Protein AF-A0A074YYV8-F1 (afdb_monomer_lite)

Foldseek 3Di:
DDPDPDQEQDQPPDDDPPDDPVNCVVVVPVNDDDDDPLLYQDLAQDDPQKWKKWLDADLLVLLVVLVVCVVVVNPCCVPQPVVQPDSDPVNNVSSVLQVVDDCRVVSVVCSVQVWNHKFFPQDPFVGQQVSQVRYPDQWFGFEFADGAHDPSSLVSCVSVVVADVQSGRGGGRIMIIIGHPVRNVVSQVVSCVVSVDGMDIGGGDGNGYDYDPDDDNPDD

Structure (mmCIF, N/CA/C/O backbone):
data_AF-A0A074YYV8-F1
#
_entry.id   AF-A0A074YYV8-F1
#
loop_
_atom_site.group_PDB
_atom_site.id
_atom_site.type_symbol
_atom_site.label_atom_id
_atom_site.label_alt_id
_atom_site.label_comp_id
_atom_site.label_asym_id
_atom_site.label_entity_id
_atom_site.label_seq_id
_atom_site.pdbx_PDB_ins_code
_atom_site.Cartn_x
_atom_site.Cartn_y
_atom_site.Cartn_z
_atom_site.occupancy
_atom_site.B_iso_or_equiv
_atom_site.auth_seq_id
_atom_site.auth_comp_id
_atom_site.auth_asym_id
_atom_site.auth_atom_id
_atom_site.pdbx_PDB_model_num
ATOM 1 N N . MET A 1 1 ? -21.078 27.808 5.260 1.00 28.28 1 MET A N 1
ATOM 2 C CA . MET A 1 1 ? -21.025 26.333 5.251 1.00 28.28 1 MET A CA 1
ATOM 3 C C . MET A 1 1 ? -20.194 25.925 4.051 1.00 28.28 1 MET A C 1
ATOM 5 O O . MET A 1 1 ? -20.721 25.850 2.952 1.00 28.28 1 MET A O 1
ATOM 9 N N . GLY A 1 2 ? -18.876 25.841 4.241 1.00 27.95 2 GLY A N 1
ATOM 10 C CA . GLY A 1 2 ? -17.965 25.318 3.227 1.00 27.95 2 GLY A CA 1
ATOM 11 C C . GLY A 1 2 ? -17.938 23.804 3.360 1.00 27.95 2 GLY A C 1
ATOM 12 O O . GLY A 1 2 ? -17.806 23.299 4.470 1.00 27.95 2 GLY A O 1
ATOM 13 N N . ASP A 1 3 ? -18.145 23.111 2.253 1.00 28.20 3 ASP A N 1
ATOM 14 C CA . ASP A 1 3 ? -18.103 21.657 2.158 1.00 28.20 3 ASP A CA 1
ATOM 15 C C . ASP A 1 3 ? -16.646 21.197 2.362 1.00 28.20 3 ASP A C 1
ATOM 17 O O . ASP A 1 3 ? -15.816 21.324 1.460 1.00 28.20 3 ASP A O 1
ATOM 21 N N . VAL A 1 4 ? -16.290 20.770 3.581 1.00 34.47 4 VAL A N 1
ATOM 22 C CA . VAL A 1 4 ? -14.935 20.298 3.915 1.00 34.47 4 VAL A CA 1
ATOM 23 C C . VAL A 1 4 ? -14.941 18.774 3.870 1.00 34.47 4 VAL A C 1
ATOM 25 O O . VAL A 1 4 ? -15.192 18.094 4.856 1.00 34.47 4 VAL A O 1
ATOM 28 N N . ASN A 1 5 ? -14.720 18.223 2.679 1.00 32.81 5 ASN A N 1
ATOM 29 C CA . ASN A 1 5 ? -14.539 16.784 2.492 1.00 32.81 5 ASN A CA 1
ATOM 30 C C . ASN A 1 5 ? -13.063 16.445 2.781 1.00 32.81 5 ASN A C 1
ATOM 32 O O . ASN A 1 5 ? -12.221 16.492 1.877 1.00 32.81 5 ASN A O 1
ATOM 36 N N . CYS A 1 6 ? -12.736 16.196 4.052 1.00 38.59 6 CYS A N 1
ATOM 37 C CA . CYS A 1 6 ? -11.407 15.769 4.494 1.00 38.59 6 CYS A CA 1
ATOM 38 C C . CYS A 1 6 ? -11.241 14.258 4.290 1.00 38.59 6 CYS A C 1
ATOM 40 O O . CYS A 1 6 ? -11.911 13.452 4.935 1.00 38.59 6 CYS A O 1
ATOM 42 N N . ASP A 1 7 ? -10.301 13.858 3.436 1.00 40.28 7 ASP A N 1
ATOM 43 C CA . ASP A 1 7 ? -9.929 12.456 3.283 1.00 40.28 7 ASP A CA 1
ATOM 44 C C . ASP A 1 7 ? -8.667 12.229 4.107 1.00 40.28 7 ASP A C 1
ATOM 46 O O . ASP A 1 7 ? -7.627 12.786 3.776 1.00 40.28 7 ASP A O 1
ATOM 50 N N . ASN A 1 8 ? -8.813 11.468 5.198 1.00 39.06 8 ASN A N 1
ATOM 51 C CA . ASN A 1 8 ? -7.800 11.057 6.180 1.00 39.06 8 ASN A CA 1
ATOM 52 C C . ASN A 1 8 ? -6.341 11.330 5.764 1.00 39.06 8 ASN A C 1
ATOM 54 O O . ASN A 1 8 ? -5.894 10.857 4.716 1.00 39.06 8 ASN A O 1
ATOM 58 N N . MET A 1 9 ? -5.601 12.050 6.615 1.00 43.28 9 MET A N 1
ATOM 59 C CA . MET A 1 9 ? -4.279 12.600 6.308 1.00 43.28 9 MET A CA 1
ATOM 60 C C . MET A 1 9 ? -3.263 11.487 6.001 1.00 43.28 9 MET A C 1
ATOM 62 O O . MET A 1 9 ? -2.585 10.961 6.882 1.00 43.28 9 MET A O 1
ATOM 66 N N . LEU A 1 10 ? -3.149 11.114 4.726 1.00 43.34 10 LEU A N 1
ATOM 67 C CA . LEU A 1 10 ? -2.003 10.368 4.249 1.00 43.34 10 LEU A CA 1
ATOM 68 C C . LEU A 1 10 ? -0.895 11.373 3.960 1.00 43.34 10 LEU A C 1
ATOM 70 O O . LEU A 1 10 ? -0.971 12.123 2.988 1.00 43.34 10 LEU A O 1
ATOM 74 N N . ILE A 1 11 ? 0.124 11.385 4.812 1.00 41.00 11 ILE A N 1
ATOM 75 C CA . ILE A 1 11 ? 1.290 12.248 4.658 1.00 41.00 11 ILE A CA 1
ATOM 76 C C . ILE A 1 11 ? 1.991 11.892 3.339 1.00 41.00 11 ILE A C 1
ATOM 78 O O . ILE A 1 11 ? 2.675 10.880 3.221 1.00 41.00 11 ILE A O 1
ATOM 82 N N . LEU A 1 12 ? 1.794 12.730 2.322 1.00 37.56 12 LEU A N 1
ATOM 83 C CA . LEU A 1 12 ? 2.430 12.618 1.013 1.00 37.56 12 LEU A CA 1
ATOM 84 C C . LEU A 1 12 ? 3.646 13.553 0.992 1.00 37.56 12 LEU A C 1
ATOM 86 O O . LEU A 1 12 ? 3.680 14.542 0.267 1.00 37.56 12 LEU A O 1
ATOM 90 N N . ILE A 1 13 ? 4.653 13.279 1.830 1.00 35.97 13 ILE A N 1
ATOM 91 C CA . ILE A 1 13 ? 5.921 14.025 1.784 1.00 35.97 13 ILE A CA 1
ATOM 92 C C . ILE A 1 13 ? 6.780 13.411 0.682 1.00 35.97 13 ILE A C 1
ATOM 94 O O . ILE A 1 13 ? 7.671 12.595 0.900 1.00 35.97 13 ILE A O 1
ATOM 98 N N . THR A 1 14 ? 6.473 13.774 -0.555 1.00 35.72 14 THR A N 1
ATOM 99 C CA . THR A 1 14 ? 7.454 13.756 -1.640 1.00 35.72 14 THR A CA 1
ATOM 100 C C . THR A 1 14 ? 7.032 14.801 -2.655 1.00 35.72 14 THR A C 1
ATOM 102 O O . THR A 1 14 ? 6.264 14.540 -3.575 1.00 35.72 14 THR A O 1
ATOM 105 N N . VAL A 1 15 ? 7.512 16.025 -2.451 1.00 36.69 15 VAL A N 1
ATOM 106 C CA . VAL A 1 15 ? 7.448 17.063 -3.476 1.00 36.69 15 VAL A CA 1
ATOM 107 C C . VAL A 1 15 ? 8.689 16.880 -4.346 1.00 36.69 15 VAL A C 1
ATOM 109 O O . VAL A 1 15 ? 9.801 16.818 -3.818 1.00 36.69 15 VAL A O 1
ATOM 112 N N . ALA A 1 16 ? 8.512 16.727 -5.660 1.00 38.75 16 ALA A N 1
ATOM 113 C CA . ALA A 1 16 ? 9.637 16.628 -6.585 1.00 38.75 16 ALA A CA 1
ATOM 114 C C . ALA A 1 16 ? 10.566 17.845 -6.413 1.00 38.75 16 ALA A C 1
ATOM 116 O O . ALA A 1 16 ? 10.091 18.975 -6.244 1.00 38.75 16 ALA A O 1
ATOM 117 N N . GLN A 1 17 ? 11.886 17.617 -6.449 1.00 38.34 17 GLN A N 1
ATOM 118 C CA . GLN A 1 17 ? 12.892 18.677 -6.275 1.00 38.34 17 GLN A CA 1
ATOM 119 C C . GLN A 1 17 ? 12.725 19.819 -7.298 1.00 38.34 17 GLN A C 1
ATOM 121 O O . GLN A 1 17 ? 13.085 20.955 -7.002 1.00 38.34 17 GLN A O 1
ATOM 126 N N . GLU A 1 18 ? 12.092 19.544 -8.441 1.00 47.62 18 GLU A N 1
ATOM 127 C CA . GLU A 1 18 ? 11.853 20.485 -9.543 1.00 47.62 18 GLU A CA 1
ATOM 128 C C . GLU A 1 18 ? 10.470 21.167 -9.522 1.00 47.62 18 GLU A C 1
ATOM 130 O O . GLU A 1 18 ? 10.039 21.724 -10.526 1.00 47.62 18 GLU A O 1
ATOM 135 N N . THR A 1 19 ? 9.743 21.153 -8.402 1.00 52.22 19 THR A N 1
ATOM 136 C CA . THR A 1 19 ? 8.451 21.867 -8.334 1.00 52.22 19 THR A CA 1
ATOM 137 C C . THR A 1 19 ? 8.626 23.380 -8.297 1.00 52.22 19 THR A C 1
ATOM 139 O O . THR A 1 19 ? 9.365 23.917 -7.460 1.00 52.22 19 THR A O 1
ATOM 142 N N . ASN A 1 20 ? 7.904 24.079 -9.173 1.00 64.94 20 ASN A N 1
ATOM 143 C CA . ASN A 1 20 ? 7.922 25.540 -9.233 1.00 64.94 20 ASN A CA 1
ATOM 144 C C . ASN A 1 20 ? 7.042 26.179 -8.135 1.00 64.94 20 ASN A C 1
ATOM 146 O O . ASN A 1 20 ? 6.235 25.513 -7.488 1.00 64.94 20 ASN A O 1
ATOM 150 N N . LEU A 1 21 ? 7.188 27.492 -7.915 1.00 64.81 21 LEU A N 1
ATOM 151 C CA . LEU A 1 21 ? 6.459 28.226 -6.866 1.00 64.81 21 LEU A CA 1
ATOM 152 C C . LEU A 1 21 ? 4.931 28.093 -6.978 1.00 64.81 21 LEU A C 1
ATOM 154 O O . LEU A 1 21 ? 4.274 27.907 -5.959 1.00 64.81 21 LEU A O 1
ATOM 158 N N . LYS A 1 22 ? 4.371 28.103 -8.193 1.00 71.19 22 LYS A N 1
ATOM 159 C CA . LYS A 1 22 ? 2.920 27.967 -8.406 1.00 71.19 22 LYS A CA 1
ATOM 160 C C . LYS A 1 22 ? 2.422 26.570 -8.040 1.00 71.19 22 LYS A C 1
ATOM 162 O O . LYS A 1 22 ? 1.366 26.422 -7.439 1.00 71.19 22 LYS A O 1
ATOM 167 N N . GLU A 1 23 ? 3.191 25.539 -8.372 1.00 64.31 23 GLU A N 1
ATOM 168 C CA . GLU A 1 23 ? 2.877 24.159 -7.990 1.00 64.31 23 GLU A CA 1
ATOM 169 C C . GLU A 1 23 ? 2.959 23.966 -6.476 1.00 64.31 23 GLU A C 1
ATOM 171 O O . GLU A 1 23 ? 2.126 23.270 -5.903 1.00 64.31 23 GLU A O 1
ATOM 176 N N . ARG A 1 24 ? 3.914 24.626 -5.810 1.00 62.09 24 ARG A N 1
ATOM 177 C CA . ARG A 1 24 ? 4.035 24.604 -4.345 1.00 62.09 24 ARG A CA 1
ATOM 178 C C . ARG A 1 24 ? 2.877 25.319 -3.657 1.00 62.09 24 ARG A C 1
ATOM 180 O O . ARG A 1 24 ? 2.360 24.792 -2.678 1.00 62.09 24 ARG A O 1
ATOM 187 N N . GLU A 1 25 ? 2.436 26.461 -4.177 1.00 66.31 25 GLU A N 1
ATOM 188 C CA . GLU A 1 25 ? 1.270 27.188 -3.654 1.00 66.31 25 GLU A CA 1
ATOM 189 C C . GLU A 1 25 ? -0.031 26.382 -3.763 1.00 66.31 25 GLU A C 1
ATOM 191 O O . GLU A 1 25 ? -0.917 26.541 -2.929 1.00 66.31 25 GLU A O 1
ATOM 196 N N . VAL A 1 26 ? -0.134 25.473 -4.737 1.00 65.44 26 VAL A N 1
ATOM 197 C CA . VAL A 1 26 ? -1.263 24.536 -4.853 1.00 65.44 26 VAL A CA 1
ATOM 198 C C . VAL A 1 26 ? -1.063 23.295 -3.974 1.00 65.44 26 VAL A C 1
ATOM 200 O O . VAL A 1 26 ? -2.006 22.824 -3.339 1.00 65.44 26 VAL A O 1
ATOM 203 N N . ALA A 1 27 ? 0.155 22.752 -3.919 1.00 60.81 27 ALA A N 1
ATOM 204 C CA . ALA A 1 27 ? 0.443 21.504 -3.219 1.00 60.81 27 ALA A CA 1
ATOM 205 C C . ALA A 1 27 ? 0.467 21.658 -1.690 1.00 60.81 27 ALA A C 1
ATOM 207 O O . ALA A 1 27 ? -0.033 20.783 -0.990 1.00 60.81 27 ALA A O 1
ATOM 208 N N . ILE A 1 28 ? 1.020 22.752 -1.153 1.00 62.91 28 ILE A N 1
ATOM 209 C CA . ILE A 1 28 ? 1.181 22.948 0.299 1.00 62.91 28 ILE A CA 1
ATOM 210 C C . ILE A 1 28 ? -0.172 22.991 1.035 1.00 62.91 28 ILE A C 1
ATOM 212 O O . ILE A 1 28 ? -0.325 22.244 2.003 1.00 62.91 28 ILE A O 1
ATOM 216 N N . PRO A 1 29 ? -1.186 23.760 0.591 1.00 62.00 29 PRO A N 1
ATOM 217 C CA . PRO A 1 29 ? -2.507 23.741 1.225 1.00 62.00 29 PRO A CA 1
ATOM 218 C C . PRO A 1 29 ? -3.212 22.385 1.109 1.00 62.00 29 PRO A C 1
ATOM 220 O O . PRO A 1 29 ? -3.991 22.022 1.980 1.00 62.00 29 PRO A O 1
ATOM 223 N N . ALA A 1 30 ? -2.927 21.609 0.058 1.00 56.66 30 ALA A N 1
ATOM 224 C CA . ALA A 1 30 ? -3.452 20.252 -0.087 1.00 56.66 30 ALA A CA 1
ATOM 225 C C . ALA A 1 30 ? -2.772 19.234 0.855 1.00 56.66 30 ALA A C 1
ATOM 227 O O . ALA A 1 30 ? -3.312 18.150 1.067 1.00 56.66 30 ALA A O 1
ATOM 228 N N . LEU A 1 31 ? -1.597 19.564 1.405 1.00 58.78 31 LEU A N 1
ATOM 229 C CA . LEU A 1 31 ? -0.841 18.729 2.348 1.00 58.78 31 LEU A CA 1
ATOM 230 C C . LEU A 1 31 ? -1.156 19.053 3.813 1.00 58.78 31 LEU A C 1
ATOM 232 O O . LEU A 1 31 ? -1.022 18.181 4.670 1.00 58.78 31 LEU A O 1
ATOM 236 N N . MET A 1 32 ? -1.545 20.294 4.110 1.00 59.62 32 MET A N 1
ATOM 237 C CA . MET A 1 32 ? -1.846 20.760 5.462 1.00 59.62 32 MET A CA 1
ATOM 238 C C . MET A 1 32 ? -3.338 21.040 5.596 1.00 59.62 32 MET A C 1
ATOM 240 O O . MET A 1 32 ? -3.836 22.057 5.119 1.00 59.62 32 MET A O 1
ATOM 244 N N . GLN A 1 33 ? -4.042 20.144 6.282 1.00 65.00 33 GLN A N 1
ATOM 245 C CA . GLN A 1 33 ? -5.471 20.271 6.537 1.00 65.00 33 GLN A CA 1
ATOM 246 C C . GLN A 1 33 ? -5.732 20.312 8.041 1.00 65.00 33 GLN A C 1
ATOM 248 O O . GLN A 1 33 ? -5.128 19.565 8.811 1.00 65.00 33 GLN A O 1
ATOM 253 N N . VAL A 1 34 ? -6.628 21.206 8.454 1.00 69.31 34 VAL A N 1
ATOM 254 C CA . VAL A 1 34 ? -7.160 21.221 9.817 1.00 69.31 34 VAL A CA 1
ATOM 255 C C . VAL A 1 34 ? -8.364 20.292 9.827 1.00 69.31 34 VAL A C 1
ATOM 257 O O . VAL A 1 34 ? -9.334 20.544 9.116 1.00 69.31 34 VAL A O 1
ATOM 260 N N . CYS A 1 35 ? -8.275 19.223 10.611 1.00 68.75 35 CYS A N 1
ATOM 261 C CA . CYS A 1 35 ? -9.338 18.240 10.769 1.00 68.75 35 CYS A CA 1
ATOM 262 C C . CYS A 1 35 ? -9.884 18.304 12.195 1.00 68.75 35 CYS A C 1
ATOM 264 O O . CYS A 1 35 ? -9.143 18.568 13.143 1.00 68.75 35 CYS A O 1
ATOM 266 N N . SER A 1 36 ? -11.175 18.040 12.342 1.00 76.38 36 SER A N 1
ATOM 267 C CA . SER A 1 36 ? -11.792 17.762 13.636 1.00 76.38 36 SER A CA 1
ATOM 268 C C . SER A 1 36 ? -11.436 16.352 14.123 1.00 76.38 36 SER A C 1
ATOM 270 O O . SER A 1 36 ? -11.091 15.478 13.325 1.00 76.38 36 SER A O 1
ATOM 272 N N . ASP A 1 37 ? -11.568 16.101 15.428 1.00 73.94 37 ASP A N 1
ATOM 273 C CA . ASP A 1 37 ? -11.229 14.801 16.029 1.00 73.94 37 ASP A CA 1
ATOM 274 C C . ASP A 1 37 ? -11.992 13.626 15.396 1.00 73.94 37 ASP A C 1
ATOM 276 O O . ASP A 1 37 ? -11.479 12.514 15.330 1.00 73.94 37 ASP A O 1
ATOM 280 N N . VAL A 1 38 ? -13.207 13.867 14.888 1.00 78.44 38 VAL A N 1
ATOM 281 C CA . VAL A 1 38 ? -14.040 12.838 14.239 1.00 78.44 38 VAL A CA 1
ATOM 282 C C . VAL A 1 38 ? -13.588 12.503 12.816 1.00 78.44 38 VAL A C 1
ATOM 284 O O . VAL A 1 38 ? -13.880 11.422 12.313 1.00 78.44 38 VAL A O 1
ATOM 287 N N . GLU A 1 39 ? -12.871 13.414 12.159 1.00 74.94 39 GLU A N 1
ATOM 288 C CA . GLU A 1 39 ? -12.319 13.209 10.816 1.00 74.94 39 GLU A CA 1
ATOM 289 C C . GLU A 1 39 ? -10.950 12.522 10.863 1.00 74.94 39 GLU A C 1
ATOM 291 O O . GLU A 1 39 ? -10.471 12.035 9.835 1.00 74.94 39 GLU A O 1
ATOM 296 N N . PHE A 1 40 ? -10.324 12.468 12.041 1.00 79.31 40 PHE A N 1
ATOM 297 C CA . PHE A 1 40 ? -9.002 11.897 12.239 1.00 79.31 40 PHE A CA 1
ATOM 298 C C . PHE A 1 40 ? -9.070 10.482 12.821 1.00 79.31 40 PHE A C 1
ATOM 300 O O . PHE A 1 40 ? -9.591 10.257 13.911 1.00 79.31 40 PHE A O 1
ATOM 307 N N . ILE A 1 41 ? -8.477 9.512 12.121 1.00 85.88 41 ILE A N 1
ATOM 308 C CA . ILE A 1 41 ? -8.307 8.153 12.655 1.00 85.88 41 ILE A CA 1
ATOM 309 C C . ILE A 1 41 ? -6.942 8.046 13.331 1.00 85.88 41 ILE A C 1
ATOM 311 O O . ILE A 1 41 ? -5.907 7.989 12.665 1.00 85.88 41 ILE A O 1
ATOM 315 N N . MET A 1 42 ? -6.951 7.974 14.663 1.00 85.56 42 MET A N 1
ATOM 316 C CA . MET A 1 42 ? -5.740 7.792 15.461 1.00 85.56 42 MET A CA 1
ATOM 317 C C . MET A 1 42 ? -5.052 6.452 15.122 1.00 85.56 42 MET A C 1
ATOM 319 O O . MET A 1 42 ? -5.693 5.401 15.177 1.00 85.56 42 MET A O 1
ATOM 323 N N . PRO A 1 43 ? -3.737 6.431 14.832 1.00 85.94 43 PRO A N 1
ATOM 324 C CA . PRO A 1 43 ? -3.020 5.222 14.421 1.00 85.94 43 PRO A CA 1
ATOM 325 C C . PRO A 1 43 ? -2.557 4.357 15.608 1.00 85.94 43 PRO A C 1
ATOM 327 O O . PRO A 1 43 ? -1.497 3.743 15.546 1.00 85.94 43 PRO A O 1
ATOM 330 N N . ASN A 1 44 ? -3.316 4.315 16.704 1.00 85.38 44 ASN A N 1
ATOM 331 C CA . ASN A 1 44 ? -2.949 3.621 17.947 1.00 85.38 44 ASN A CA 1
ATOM 332 C C . ASN A 1 44 ? -4.049 2.690 18.490 1.00 85.38 44 ASN A C 1
ATOM 334 O O . ASN A 1 44 ? -3.940 2.196 19.614 1.00 85.38 44 ASN A O 1
ATOM 338 N N . GLN A 1 45 ? -5.100 2.451 17.700 1.00 83.31 45 GLN A N 1
ATOM 339 C CA . GLN A 1 45 ? -6.330 1.783 18.132 1.00 83.31 45 GLN A CA 1
ATOM 340 C C . GLN A 1 45 ? -6.397 0.304 17.719 1.00 83.31 45 GLN A C 1
ATOM 342 O O . GLN A 1 45 ? -7.482 -0.275 17.656 1.00 83.31 45 GLN A O 1
ATOM 347 N N . THR A 1 46 ? -5.262 -0.326 17.412 1.00 81.81 46 THR A N 1
ATOM 348 C CA . THR A 1 46 ? -5.219 -1.726 16.972 1.00 81.81 46 THR A CA 1
ATOM 349 C C . THR A 1 46 ? -5.668 -2.677 18.081 1.00 81.81 46 THR A C 1
ATOM 351 O O . THR A 1 46 ? -5.257 -2.563 19.236 1.00 81.81 46 THR A O 1
ATOM 354 N N . GLN A 1 47 ? -6.501 -3.649 17.706 1.00 79.19 47 GLN A N 1
ATOM 355 C CA . GLN A 1 47 ? -7.047 -4.684 18.585 1.00 79.19 47 GLN A CA 1
ATOM 356 C C . GLN A 1 47 ? -6.679 -6.081 18.070 1.00 79.19 47 GLN A C 1
ATOM 358 O O . GLN A 1 47 ? -6.164 -6.231 16.964 1.00 79.19 47 GLN A O 1
ATOM 363 N N . GLU A 1 48 ? -6.941 -7.119 18.859 1.00 78.44 48 GLU A N 1
ATOM 364 C CA . GLU A 1 48 ? -6.786 -8.502 18.398 1.00 78.44 48 GLU A CA 1
ATOM 365 C C . GLU A 1 48 ? -7.777 -8.820 17.261 1.00 78.44 48 GLU A C 1
ATOM 367 O O . GLU A 1 48 ? -8.885 -8.282 17.210 1.00 78.44 48 GLU A O 1
ATOM 372 N N . GLY A 1 49 ? -7.376 -9.678 16.318 1.00 79.88 49 GLY A N 1
ATOM 373 C CA . GLY A 1 49 ? -8.221 -10.064 15.178 1.00 79.88 49 GLY A CA 1
ATOM 374 C C . GLY A 1 49 ? -8.356 -9.005 14.072 1.00 79.88 49 GLY A C 1
ATOM 375 O O . GLY A 1 49 ? -9.264 -9.090 13.234 1.00 79.88 49 GLY A O 1
ATOM 376 N N . VAL A 1 50 ? -7.478 -7.997 14.049 1.00 85.06 50 VAL A N 1
ATOM 377 C CA . VAL A 1 50 ? -7.344 -7.094 12.898 1.00 85.06 50 VAL A CA 1
ATOM 378 C C . VAL A 1 50 ? -6.504 -7.719 11.785 1.00 85.06 50 VAL A C 1
ATOM 380 O O . VAL A 1 50 ? -5.673 -8.594 12.006 1.00 85.06 50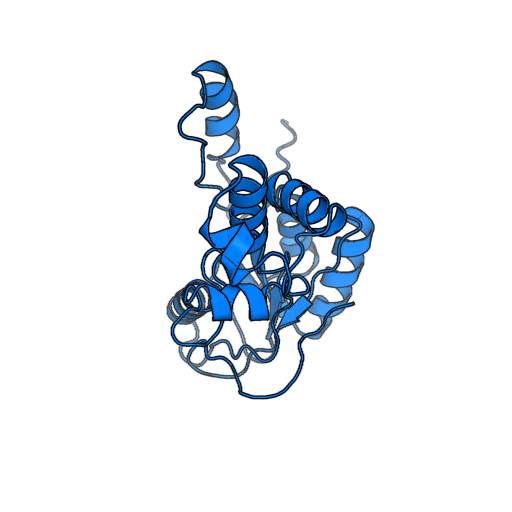 VAL A O 1
ATOM 383 N N . LEU A 1 51 ? -6.681 -7.205 10.576 1.00 87.75 51 LEU A N 1
ATOM 384 C CA . LEU A 1 51 ? -5.885 -7.505 9.399 1.00 87.75 51 LEU A CA 1
ATOM 385 C C . LEU A 1 51 ? -5.260 -6.214 8.872 1.00 87.75 51 LEU A C 1
ATOM 387 O O . LEU A 1 51 ? -5.846 -5.132 8.995 1.00 87.75 51 LEU A O 1
ATOM 391 N N . LEU A 1 52 ? -4.092 -6.337 8.243 1.00 88.31 52 LEU A N 1
ATOM 392 C CA . LEU A 1 52 ? -3.534 -5.260 7.439 1.00 88.31 52 LEU A CA 1
ATOM 393 C C . LEU A 1 52 ? -4.052 -5.377 6.013 1.00 88.31 52 LEU A C 1
ATOM 395 O O . LEU A 1 52 ? -4.059 -6.451 5.422 1.00 88.31 52 LEU A O 1
ATOM 399 N N . VAL A 1 53 ? -4.454 -4.256 5.435 1.00 90.69 53 VAL A N 1
ATOM 400 C CA . VAL A 1 53 ? -4.768 -4.153 4.015 1.00 90.69 53 VAL A CA 1
ATOM 401 C C . VAL A 1 53 ? -3.731 -3.267 3.357 1.00 90.69 53 VAL A C 1
ATOM 403 O O . VAL A 1 53 ? -3.599 -2.096 3.705 1.00 90.69 53 VAL A O 1
ATOM 406 N N . LEU A 1 54 ? -3.007 -3.819 2.390 1.00 89.19 54 LEU A N 1
ATOM 407 C CA . LEU A 1 54 ? -2.088 -3.069 1.555 1.00 89.19 54 LEU A CA 1
ATOM 408 C C . LEU A 1 54 ? -2.827 -2.520 0.332 1.00 89.19 54 LEU A C 1
ATOM 410 O O . LEU A 1 54 ? -3.434 -3.269 -0.433 1.00 89.19 54 LEU A O 1
ATOM 414 N N . THR A 1 55 ? -2.770 -1.205 0.138 1.00 89.25 55 THR A N 1
ATOM 415 C CA . THR A 1 55 ? -3.549 -0.507 -0.902 1.00 89.25 55 THR A CA 1
ATOM 416 C C . THR A 1 55 ? -2.865 -0.446 -2.268 1.00 89.25 55 THR A C 1
ATOM 418 O O . THR A 1 55 ? -3.514 -0.134 -3.266 1.00 89.25 55 THR A O 1
ATOM 421 N N . LYS A 1 56 ? -1.555 -0.713 -2.333 1.00 86.75 56 LYS A N 1
ATOM 422 C CA . LYS A 1 56 ? -0.737 -0.653 -3.554 1.00 86.75 56 LYS A CA 1
ATOM 423 C C . LYS A 1 56 ? 0.346 -1.733 -3.536 1.00 86.75 56 LYS A C 1
ATOM 425 O O . LYS A 1 56 ? 0.897 -2.042 -2.488 1.00 86.75 56 LYS A O 1
ATOM 430 N N . LEU A 1 57 ? 0.659 -2.262 -4.713 1.00 82.88 57 LEU A N 1
ATOM 431 C CA . LEU A 1 57 ? 1.673 -3.298 -4.933 1.00 82.88 57 LEU A CA 1
ATOM 432 C C . LEU A 1 57 ? 3.121 -2.802 -4.760 1.00 82.88 57 LEU A C 1
ATOM 434 O O . LEU A 1 57 ? 3.419 -1.630 -4.985 1.00 82.88 57 LEU A O 1
ATOM 438 N N . LEU A 1 58 ? 4.019 -3.728 -4.422 1.00 82.19 58 LEU A N 1
ATOM 439 C CA . LEU A 1 58 ? 5.470 -3.541 -4.295 1.00 82.19 58 LEU A CA 1
ATOM 440 C C . LEU A 1 58 ? 6.221 -3.666 -5.621 1.00 82.19 58 LEU A C 1
ATOM 442 O O . LEU A 1 58 ? 5.721 -4.222 -6.596 1.00 82.19 58 LEU A O 1
ATOM 446 N N . GLY A 1 59 ? 7.482 -3.228 -5.615 1.00 78.56 59 GLY A N 1
ATOM 447 C CA . GLY A 1 59 ? 8.411 -3.407 -6.736 1.00 78.56 59 GLY A CA 1
ATOM 448 C C . GLY A 1 59 ? 8.386 -2.277 -7.763 1.00 78.56 59 GLY A C 1
ATOM 449 O O . GLY A 1 59 ? 9.038 -2.368 -8.806 1.00 78.56 59 GLY A O 1
ATOM 450 N N . THR A 1 60 ? 7.679 -1.185 -7.467 1.00 78.88 60 THR A N 1
ATOM 451 C CA . THR A 1 60 ? 7.570 -0.040 -8.374 1.00 78.88 60 THR A CA 1
ATOM 452 C C . THR A 1 60 ? 8.904 0.678 -8.557 1.00 78.88 60 THR A C 1
ATOM 454 O O . THR A 1 60 ? 9.238 1.055 -9.675 1.00 78.88 60 THR A O 1
ATOM 457 N N . GLN A 1 61 ? 9.710 0.812 -7.498 1.00 76.94 61 GLN A N 1
ATOM 458 C CA . GLN A 1 61 ? 11.029 1.447 -7.583 1.00 76.94 61 GLN A CA 1
ATOM 459 C C . GLN A 1 61 ? 11.979 0.679 -8.508 1.00 76.94 61 GLN A C 1
ATOM 461 O O . GLN A 1 61 ? 12.614 1.285 -9.365 1.00 76.94 61 GLN A O 1
ATOM 466 N N . VAL A 1 62 ? 12.050 -0.649 -8.371 1.00 78.81 62 VAL A N 1
ATOM 467 C CA . VAL A 1 62 ? 12.887 -1.491 -9.243 1.00 78.81 62 VAL A CA 1
ATOM 468 C C . VAL A 1 62 ? 12.421 -1.398 -10.693 1.00 78.81 62 VAL A C 1
ATOM 470 O O . VAL A 1 62 ? 13.246 -1.259 -11.590 1.00 78.81 62 VAL A O 1
ATOM 473 N N . THR A 1 63 ? 11.106 -1.372 -10.926 1.00 80.19 63 THR A N 1
ATOM 474 C CA . THR A 1 63 ? 10.549 -1.200 -12.276 1.00 80.19 63 THR A CA 1
ATOM 475 C C . THR A 1 63 ? 10.967 0.136 -12.899 1.00 80.19 63 THR A C 1
ATOM 477 O O . THR A 1 63 ? 11.379 0.172 -14.058 1.00 80.19 63 THR A O 1
ATOM 480 N N . LEU A 1 64 ? 10.889 1.236 -12.142 1.00 79.62 64 LEU A N 1
ATOM 481 C CA . LEU A 1 64 ? 11.282 2.561 -12.629 1.00 79.62 64 LEU A CA 1
ATOM 482 C C . LEU A 1 64 ? 12.794 2.679 -12.848 1.00 79.62 64 LEU A C 1
ATOM 484 O O . LEU A 1 64 ? 13.207 3.229 -13.866 1.00 79.62 64 LEU A O 1
ATOM 488 N N . ASN A 1 65 ? 13.611 2.120 -11.952 1.00 79.50 65 ASN A N 1
ATOM 489 C CA . ASN A 1 65 ? 15.064 2.079 -12.127 1.00 79.50 65 ASN A CA 1
ATOM 490 C C . ASN A 1 65 ? 15.441 1.296 -13.393 1.00 79.50 65 ASN A C 1
ATOM 492 O O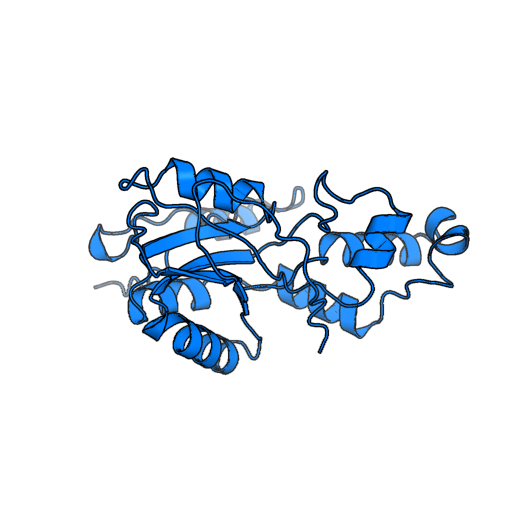 . ASN A 1 65 ? 16.217 1.784 -14.211 1.00 79.50 65 ASN A O 1
ATOM 496 N N . ASN A 1 66 ? 14.834 0.121 -13.597 1.00 79.44 66 ASN A N 1
ATOM 497 C CA . ASN A 1 66 ? 15.047 -0.682 -14.800 1.00 79.44 66 ASN A CA 1
ATOM 498 C C . ASN A 1 66 ? 14.655 0.090 -16.061 1.00 79.44 66 ASN A C 1
ATOM 500 O O . ASN A 1 66 ? 15.403 0.092 -17.034 1.00 79.44 66 ASN A O 1
ATOM 504 N N . ARG A 1 67 ? 13.511 0.785 -16.039 1.00 81.44 67 ARG A N 1
ATOM 505 C CA . ARG A 1 67 ? 13.087 1.637 -17.154 1.00 81.44 67 ARG A CA 1
ATOM 506 C C . ARG A 1 67 ? 14.112 2.725 -17.460 1.00 81.44 67 ARG A C 1
ATOM 508 O O . ARG A 1 67 ? 14.422 2.931 -18.628 1.00 81.44 67 ARG A O 1
ATOM 515 N N . GLN A 1 68 ? 14.623 3.406 -16.439 1.00 82.19 68 GLN A N 1
ATOM 516 C CA . GLN A 1 68 ? 15.620 4.455 -16.630 1.00 82.19 68 GLN A CA 1
ATOM 517 C C . GLN A 1 68 ? 16.887 3.891 -17.282 1.00 82.19 68 GLN A C 1
ATOM 519 O O . GLN A 1 68 ? 17.341 4.412 -18.293 1.00 82.19 68 GLN A O 1
ATOM 524 N N . TRP A 1 69 ? 17.386 2.749 -16.805 1.00 84.12 69 TRP A N 1
ATOM 525 C CA . TRP A 1 69 ? 18.541 2.089 -17.417 1.00 84.12 69 TRP A CA 1
ATOM 526 C C . TRP A 1 69 ? 18.313 1.622 -18.856 1.00 84.12 69 TRP A C 1
ATOM 528 O O . TRP A 1 69 ? 19.261 1.639 -19.640 1.00 84.12 69 TRP A O 1
ATOM 538 N N . ILE A 1 70 ? 17.089 1.217 -19.214 1.00 81.94 70 ILE A N 1
ATOM 539 C CA . ILE A 1 70 ? 16.726 0.920 -20.608 1.00 81.94 70 ILE A CA 1
ATOM 540 C C . ILE A 1 70 ? 16.872 2.179 -21.469 1.00 81.94 70 ILE A C 1
ATOM 542 O O . ILE A 1 70 ? 17.462 2.108 -22.544 1.00 81.94 70 ILE A O 1
ATOM 546 N N . LEU A 1 71 ? 16.347 3.317 -21.002 1.00 83.44 71 LEU A N 1
ATOM 547 C CA . LEU A 1 71 ? 16.398 4.589 -21.731 1.00 83.44 71 LEU A CA 1
ATOM 548 C C . LEU A 1 71 ? 17.832 5.110 -21.879 1.00 83.44 71 LEU A C 1
ATOM 550 O O . LEU A 1 71 ? 18.192 5.600 -22.945 1.00 83.44 71 LEU A O 1
ATOM 554 N N . ASP A 1 72 ? 18.651 4.938 -20.845 1.00 85.31 72 ASP A N 1
ATOM 555 C CA . ASP A 1 72 ? 20.043 5.395 -20.827 1.00 85.31 72 ASP A CA 1
ATOM 556 C C . ASP A 1 72 ? 21.004 4.435 -21.553 1.00 85.31 72 ASP A C 1
ATOM 558 O O . ASP A 1 72 ? 22.202 4.703 -21.637 1.00 85.31 72 ASP A O 1
ATOM 562 N N . GLY A 1 73 ? 20.518 3.286 -22.045 1.00 82.06 73 GLY A N 1
ATOM 563 C CA . GLY A 1 73 ? 21.366 2.252 -22.650 1.00 82.06 73 GLY A CA 1
ATOM 564 C C . GLY A 1 73 ? 22.411 1.687 -21.680 1.00 82.06 73 GLY A C 1
ATOM 565 O O . GLY A 1 73 ? 23.514 1.319 -22.083 1.00 82.06 73 GLY A O 1
ATOM 566 N N . HIS A 1 74 ? 22.093 1.649 -20.385 1.00 84.50 74 HIS A N 1
ATOM 567 C CA . HIS A 1 74 ? 23.069 1.398 -19.333 1.00 84.50 74 HIS A CA 1
ATOM 568 C C . HIS A 1 74 ? 23.635 -0.032 -19.396 1.00 84.50 74 HIS A C 1
ATOM 570 O O . HIS A 1 74 ? 22.889 -1.014 -19.438 1.00 84.50 74 HIS A O 1
ATOM 576 N N . ILE A 1 75 ? 24.965 -0.167 -19.312 1.00 81.75 75 ILE A N 1
ATOM 577 C CA . ILE A 1 75 ? 25.683 -1.451 -19.453 1.00 81.75 75 ILE A CA 1
ATOM 578 C C . ILE A 1 75 ? 25.214 -2.532 -18.473 1.00 81.75 75 ILE A C 1
ATOM 580 O O . ILE A 1 75 ? 25.232 -3.724 -18.780 1.00 81.75 75 ILE A O 1
ATOM 584 N N . PHE A 1 76 ? 24.768 -2.117 -17.286 1.00 76.12 76 PHE A N 1
ATOM 585 C CA . PHE A 1 76 ? 24.265 -3.030 -16.265 1.00 76.12 76 PHE A CA 1
ATOM 586 C C . PHE A 1 76 ? 22.955 -3.693 -16.711 1.00 76.12 76 PHE A C 1
ATOM 588 O O . PHE A 1 76 ? 22.757 -4.885 -16.487 1.00 76.12 76 PHE A O 1
ATOM 595 N N . TRP A 1 77 ? 22.071 -2.945 -17.380 1.00 77.19 77 TRP A N 1
ATOM 596 C CA . TRP A 1 77 ? 20.833 -3.496 -17.922 1.00 77.19 77 TRP A CA 1
ATOM 597 C C . TRP A 1 77 ? 21.125 -4.501 -19.037 1.00 77.19 77 TRP A C 1
ATOM 599 O O . TRP A 1 77 ? 20.660 -5.642 -18.978 1.00 77.19 77 TRP A O 1
ATOM 609 N N . THR A 1 78 ? 21.929 -4.095 -20.021 1.00 76.75 78 THR A N 1
ATOM 610 C CA . THR A 1 78 ? 22.231 -4.915 -21.202 1.00 76.75 78 THR A CA 1
ATOM 611 C C . THR A 1 78 ? 22.988 -6.193 -20.841 1.00 76.75 78 THR A C 1
ATOM 613 O O . THR A 1 78 ? 22.714 -7.237 -21.425 1.00 76.75 78 THR A O 1
ATOM 616 N N . SER A 1 79 ? 23.865 -6.152 -19.833 1.00 76.00 79 SER A N 1
ATOM 617 C CA . SER A 1 79 ? 24.688 -7.306 -19.441 1.00 76.00 79 SER A CA 1
ATOM 618 C C . SER A 1 79 ? 24.002 -8.249 -18.444 1.00 76.00 79 SER A C 1
ATOM 620 O O . SER A 1 79 ? 24.200 -9.460 -18.524 1.00 76.00 79 SER A O 1
ATOM 622 N N . ASN A 1 80 ? 23.185 -7.729 -17.515 1.00 72.00 80 ASN A N 1
ATOM 623 C CA . ASN A 1 80 ? 22.714 -8.515 -16.362 1.00 72.00 80 ASN A CA 1
ATOM 624 C C . ASN A 1 80 ? 21.203 -8.790 -16.352 1.00 72.00 80 ASN A C 1
ATOM 626 O O . ASN A 1 80 ? 20.778 -9.817 -15.817 1.00 72.00 80 ASN A O 1
ATOM 630 N N . LEU A 1 81 ? 20.389 -7.887 -16.911 1.00 73.19 81 LEU A N 1
ATOM 631 C CA . LEU A 1 81 ? 18.932 -7.897 -16.722 1.00 73.19 81 LEU A CA 1
ATOM 632 C C . LEU A 1 81 ? 18.140 -8.131 -18.013 1.00 73.19 81 LEU A C 1
ATOM 634 O O . LEU A 1 81 ? 17.079 -8.749 -17.941 1.00 73.19 81 LEU A O 1
ATOM 638 N N . CYS A 1 82 ? 18.643 -7.711 -19.181 1.00 69.56 82 CYS A N 1
ATOM 639 C CA . CYS A 1 82 ? 17.853 -7.699 -20.421 1.00 69.56 82 CYS A CA 1
ATOM 640 C C . CYS A 1 82 ? 17.305 -9.080 -20.833 1.00 69.56 82 CYS A C 1
ATOM 642 O O . CYS A 1 82 ? 16.190 -9.169 -21.337 1.00 69.56 82 CYS A O 1
ATOM 644 N N . ASN A 1 83 ? 18.039 -10.156 -20.530 1.00 68.88 83 ASN A N 1
ATOM 645 C CA . ASN A 1 83 ? 17.660 -11.536 -20.853 1.00 68.88 83 ASN A CA 1
ATOM 646 C C . ASN A 1 83 ? 16.840 -12.235 -19.751 1.00 68.88 83 ASN A C 1
ATOM 648 O O . ASN A 1 83 ? 16.436 -13.381 -19.932 1.00 68.88 83 ASN A O 1
ATOM 652 N N . LYS A 1 84 ? 16.641 -11.597 -18.588 1.00 66.31 84 LYS A N 1
ATOM 653 C CA . LYS A 1 84 ? 16.050 -12.230 -17.390 1.00 66.31 84 LYS A CA 1
ATOM 654 C C . LYS A 1 84 ? 14.831 -11.497 -16.841 1.00 66.31 84 LYS A C 1
ATOM 656 O O . LYS A 1 84 ? 13.931 -12.130 -16.301 1.00 66.31 84 LYS A O 1
ATOM 661 N N . CYS A 1 85 ? 14.795 -10.173 -16.949 1.00 63.03 85 CYS A N 1
ATOM 662 C CA . CYS A 1 85 ? 13.753 -9.347 -16.355 1.00 63.03 85 CYS A CA 1
ATOM 663 C C . CYS A 1 85 ? 13.425 -8.190 -17.298 1.00 63.03 85 CYS A C 1
ATOM 665 O O . CYS A 1 85 ? 13.932 -7.090 -17.118 1.00 63.03 85 CYS A O 1
ATOM 667 N N . GLY A 1 86 ? 12.578 -8.424 -18.302 1.00 59.12 86 GLY A N 1
ATOM 668 C CA . GLY A 1 86 ? 12.035 -7.351 -19.134 1.00 59.12 86 GLY A CA 1
ATOM 669 C C . GLY A 1 86 ? 11.069 -6.484 -18.325 1.00 59.12 86 GLY A C 1
ATOM 670 O O . GLY A 1 86 ? 10.068 -6.993 -17.823 1.00 59.12 86 GLY A O 1
ATOM 671 N N . ALA A 1 87 ? 11.326 -5.179 -18.198 1.00 61.19 87 ALA A N 1
ATOM 672 C CA . ALA A 1 87 ? 10.285 -4.257 -17.758 1.00 61.19 87 ALA A CA 1
ATOM 673 C C . ALA A 1 87 ? 9.259 -4.158 -18.894 1.00 61.19 87 ALA A C 1
ATOM 675 O O . ALA A 1 87 ? 9.488 -3.458 -19.880 1.00 61.19 87 ALA A O 1
ATOM 676 N N . SER A 1 88 ? 8.164 -4.915 -18.791 1.00 67.19 88 SER A N 1
ATOM 677 C CA . SER A 1 88 ? 7.096 -4.853 -19.788 1.00 67.19 88 SER A CA 1
ATOM 678 C C . SER A 1 88 ? 6.522 -3.434 -19.853 1.00 67.19 88 SER A C 1
ATOM 680 O O . SER A 1 88 ? 6.521 -2.690 -18.859 1.00 67.19 88 SER A O 1
ATOM 682 N N . SER A 1 89 ? 6.027 -3.047 -21.027 1.00 71.06 89 SER A N 1
ATOM 683 C CA . SER A 1 89 ? 5.358 -1.755 -21.206 1.00 71.06 89 SER A CA 1
ATOM 684 C C . SER A 1 89 ? 4.171 -1.595 -20.241 1.00 71.06 89 SER A C 1
ATOM 686 O O . SER A 1 89 ? 3.912 -0.502 -19.726 1.00 71.06 89 SER A O 1
ATOM 688 N N . GLU A 1 90 ? 3.518 -2.709 -19.906 1.00 76.00 90 GLU A N 1
ATOM 689 C CA . GLU A 1 90 ? 2.436 -2.810 -18.939 1.00 76.00 90 GLU A CA 1
ATOM 690 C C . GLU A 1 90 ? 2.919 -2.560 -17.504 1.00 76.00 90 GLU A C 1
ATOM 692 O O . GLU A 1 90 ? 2.301 -1.783 -16.775 1.00 76.00 90 GLU A O 1
ATOM 697 N N . SER A 1 91 ? 4.046 -3.150 -17.092 1.00 76.31 91 SER A N 1
ATOM 698 C CA . SER A 1 91 ? 4.635 -2.964 -15.755 1.00 76.31 91 SER A CA 1
ATOM 699 C C . SER A 1 91 ? 4.992 -1.504 -15.487 1.00 76.31 91 SER A C 1
ATOM 701 O O . SER A 1 91 ? 4.711 -0.968 -14.412 1.00 76.31 91 SER A O 1
ATOM 703 N N . VAL A 1 92 ? 5.581 -0.840 -16.482 1.00 77.75 92 VAL A N 1
ATOM 704 C CA . VAL A 1 92 ? 5.924 0.584 -16.414 1.00 77.75 92 VAL A CA 1
ATOM 705 C C . VAL A 1 92 ? 4.668 1.446 -16.318 1.00 77.75 92 VAL A C 1
ATOM 707 O O . VAL A 1 92 ? 4.582 2.322 -15.455 1.00 77.75 92 VAL A O 1
ATOM 710 N N . SER A 1 93 ? 3.677 1.175 -17.168 1.00 79.75 93 SER A N 1
ATOM 711 C CA . SER A 1 93 ? 2.398 1.891 -17.163 1.00 79.75 93 SER A CA 1
ATOM 712 C C . SER A 1 93 ? 1.673 1.729 -15.824 1.00 79.75 93 SER A C 1
ATOM 714 O O . SER A 1 93 ? 1.169 2.706 -15.265 1.00 79.75 93 SER A O 1
ATOM 716 N N . CYS A 1 94 ? 1.703 0.522 -15.252 1.00 78.06 94 CYS A N 1
ATOM 717 C CA . CYS A 1 94 ? 1.199 0.242 -13.914 1.00 78.06 94 CYS A CA 1
ATOM 718 C C . CYS A 1 94 ? 1.920 1.094 -12.858 1.00 78.06 94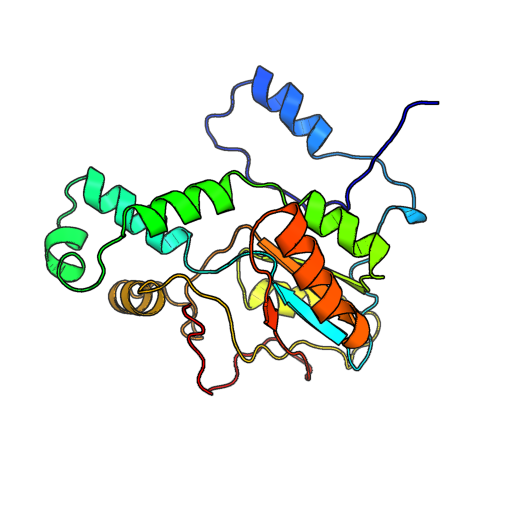 CYS A C 1
ATOM 720 O O . CYS A 1 94 ? 1.263 1.750 -12.052 1.00 78.06 94 CYS A O 1
ATOM 722 N N . CYS A 1 95 ? 3.254 1.173 -12.897 1.00 78.00 95 CYS A N 1
ATOM 723 C CA . CYS A 1 95 ? 4.030 1.981 -11.952 1.00 78.00 95 CYS A CA 1
ATOM 724 C C . CYS A 1 95 ? 3.688 3.469 -12.032 1.00 78.00 95 CYS A C 1
ATOM 726 O O . CYS A 1 95 ? 3.432 4.081 -10.997 1.00 78.00 95 CYS A O 1
ATOM 728 N N . HIS A 1 96 ? 3.615 4.053 -13.231 1.00 76.12 96 HIS A N 1
ATOM 729 C CA . HIS A 1 96 ? 3.203 5.453 -13.378 1.00 76.12 96 HIS A CA 1
ATOM 730 C C . HIS A 1 96 ? 1.816 5.701 -12.800 1.00 76.12 96 HIS A C 1
ATOM 732 O O . HIS A 1 96 ? 1.598 6.693 -12.109 1.00 76.12 96 HIS A O 1
ATOM 738 N N . TYR A 1 97 ? 0.887 4.777 -13.029 1.00 74.94 97 TYR A N 1
ATOM 739 C CA . TYR A 1 97 ? -0.460 4.878 -12.492 1.00 74.94 97 TYR A CA 1
ATOM 740 C C . TYR A 1 97 ? -0.475 4.740 -10.959 1.00 74.94 97 TYR A C 1
ATOM 742 O O . TYR A 1 97 ? -1.229 5.442 -10.281 1.00 74.94 97 TYR A O 1
ATOM 750 N N . VAL A 1 98 ? 0.374 3.884 -10.380 1.00 76.50 98 VAL A N 1
ATOM 751 C CA . VAL A 1 98 ? 0.541 3.735 -8.924 1.00 76.50 98 VAL A CA 1
ATOM 752 C C . VAL A 1 98 ? 1.132 5.007 -8.295 1.00 76.50 98 VAL A C 1
ATOM 754 O O . VAL A 1 98 ? 0.580 5.487 -7.297 1.00 76.50 98 VAL A O 1
ATOM 757 N N . TYR A 1 99 ? 2.176 5.595 -8.888 1.00 73.69 99 TYR A N 1
ATOM 758 C CA . TYR A 1 99 ? 2.798 6.844 -8.420 1.00 73.69 99 TYR A CA 1
ATOM 759 C C . TYR A 1 99 ? 1.893 8.065 -8.603 1.00 73.69 99 TYR A C 1
ATOM 761 O O . TYR A 1 99 ? 1.735 8.848 -7.674 1.00 73.69 99 TYR A O 1
ATOM 769 N N . GLY A 1 100 ? 1.230 8.196 -9.752 1.00 72.56 100 GLY A N 1
ATOM 770 C CA . GLY A 1 100 ? 0.338 9.319 -10.059 1.00 72.56 100 GLY A CA 1
ATOM 771 C C . GLY A 1 100 ? -1.013 9.275 -9.338 1.00 72.56 100 GLY A C 1
ATOM 772 O O . GLY A 1 100 ? -1.878 10.108 -9.590 1.00 72.56 100 GLY A O 1
ATOM 773 N N . SER A 1 101 ? -1.234 8.294 -8.460 1.00 76.00 101 SER A N 1
ATOM 774 C CA . SER A 1 101 ? -2.509 8.114 -7.763 1.00 76.00 101 SER A CA 1
ATOM 775 C C . SER A 1 101 ? -2.430 8.434 -6.282 1.00 76.00 101 SER A C 1
ATOM 777 O O . SER A 1 101 ? -1.584 7.917 -5.550 1.00 76.00 101 SER A O 1
ATOM 779 N N . LEU A 1 102 ? -3.391 9.227 -5.825 1.00 79.44 102 LEU A N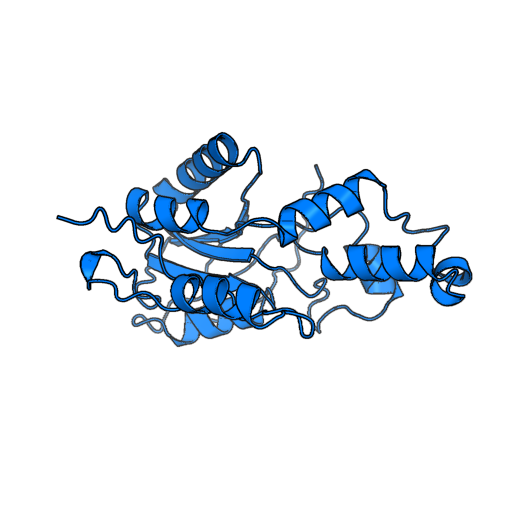 1
ATOM 780 C CA . LEU A 1 102 ? -3.544 9.577 -4.420 1.00 79.44 102 LEU A CA 1
ATOM 781 C C . LEU A 1 102 ? -4.265 8.463 -3.654 1.00 79.44 102 LEU A C 1
ATOM 783 O O . LEU A 1 102 ? -5.220 7.865 -4.160 1.00 79.44 102 LEU A O 1
ATOM 787 N N . ASN A 1 103 ? -3.897 8.268 -2.385 1.00 82.06 103 ASN A N 1
ATOM 788 C CA . ASN A 1 103 ? -4.610 7.361 -1.471 1.00 82.06 103 ASN A CA 1
ATOM 789 C C . ASN A 1 103 ? -5.893 7.990 -0.895 1.00 82.06 103 ASN A C 1
ATOM 791 O O . ASN A 1 103 ? -6.475 7.468 0.047 1.00 82.06 103 ASN A O 1
ATOM 795 N N . ARG A 1 104 ? -6.376 9.075 -1.509 1.00 83.31 104 ARG A N 1
ATOM 796 C CA . ARG A 1 104 ? -7.580 9.827 -1.143 1.00 83.31 104 ARG A CA 1
ATOM 797 C C . ARG A 1 104 ? -8.816 8.929 -0.963 1.00 83.31 104 ARG A C 1
ATOM 799 O O . ARG A 1 104 ? -9.496 8.963 0.053 1.00 83.31 104 ARG A O 1
ATOM 806 N N . THR A 1 105 ? -9.085 8.046 -1.923 1.00 87.00 105 THR A N 1
ATOM 807 C CA . THR A 1 105 ? -10.226 7.115 -1.826 1.00 87.00 105 THR A CA 1
ATOM 808 C C . THR A 1 105 ? -10.003 6.020 -0.790 1.00 87.00 105 THR A C 1
ATOM 810 O O . THR A 1 105 ? -10.945 5.654 -0.097 1.00 87.00 105 THR A O 1
ATOM 813 N N . ALA A 1 106 ? -8.770 5.529 -0.648 1.00 88.25 106 ALA A N 1
ATOM 814 C CA . ALA A 1 106 ? -8.442 4.566 0.397 1.00 88.25 106 ALA A CA 1
ATOM 815 C C . ALA A 1 106 ? -8.701 5.170 1.788 1.00 88.25 106 ALA A C 1
ATOM 817 O O . ALA A 1 106 ? -9.340 4.519 2.611 1.00 88.25 106 ALA A O 1
ATOM 818 N N . ALA A 1 107 ? -8.301 6.428 1.993 1.00 87.50 107 ALA A N 1
ATOM 819 C CA . ALA A 1 107 ? -8.532 7.217 3.198 1.00 87.50 107 ALA A CA 1
ATOM 820 C C . ALA A 1 107 ? -10.027 7.425 3.505 1.00 87.50 107 ALA A C 1
ATOM 822 O O . ALA A 1 107 ? -10.450 7.211 4.637 1.00 87.50 107 ALA A O 1
ATOM 823 N N . ARG A 1 108 ? -10.863 7.734 2.503 1.00 88.62 108 ARG A N 1
ATOM 824 C CA . ARG A 1 108 ? -12.333 7.809 2.675 1.00 88.62 108 ARG A CA 1
ATOM 825 C C . ARG A 1 108 ? -12.943 6.510 3.164 1.00 88.62 108 ARG A C 1
ATOM 827 O O . ARG A 1 108 ? -13.779 6.498 4.064 1.00 88.62 108 ARG A O 1
ATOM 834 N N . LEU A 1 109 ? -12.532 5.406 2.550 1.00 92.31 109 LEU A N 1
ATOM 835 C CA . LEU A 1 109 ? -13.053 4.094 2.903 1.00 92.31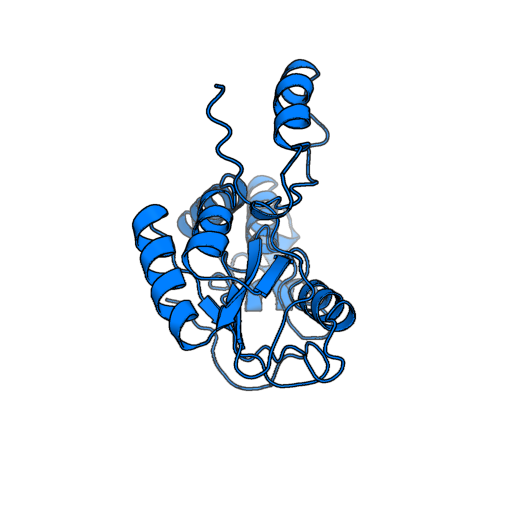 109 LEU A CA 1
ATOM 836 C C . LEU A 1 109 ? -12.625 3.671 4.314 1.00 92.31 109 LEU A C 1
ATOM 838 O O . LEU A 1 109 ? -13.324 2.873 4.928 1.00 92.31 109 LEU A O 1
ATOM 842 N N . MET A 1 110 ? -11.532 4.220 4.860 1.00 93.00 110 MET A N 1
ATOM 843 C CA . MET A 1 110 ? -11.133 3.939 6.242 1.00 93.00 110 MET A CA 1
ATOM 844 C C . MET A 1 110 ? -12.226 4.326 7.237 1.00 93.00 110 MET A C 1
ATOM 846 O O . MET A 1 110 ? -12.532 3.544 8.131 1.00 93.00 110 MET A O 1
ATOM 850 N N . HIS A 1 111 ? -12.849 5.490 7.045 1.00 91.00 111 HIS A N 1
ATOM 851 C CA . HIS A 1 111 ? -13.969 5.942 7.872 1.00 91.00 111 HIS A CA 1
ATOM 852 C C . HIS A 1 111 ? -15.187 5.036 7.709 1.00 91.00 111 HIS A C 1
ATOM 854 O O . HIS A 1 111 ? -15.739 4.547 8.690 1.00 91.00 111 HIS A O 1
ATOM 860 N N . LYS A 1 112 ? -15.553 4.723 6.459 1.00 93.94 112 LYS A N 1
ATOM 861 C CA . LYS A 1 112 ? -16.702 3.857 6.145 1.00 93.94 112 LYS A CA 1
ATOM 862 C C . LYS A 1 112 ? -16.597 2.468 6.784 1.00 93.94 112 LYS A C 1
ATOM 864 O O . LYS A 1 112 ? -17.602 1.919 7.226 1.00 93.94 112 LYS A O 1
ATOM 869 N N . TYR A 1 113 ? -15.395 1.897 6.806 1.00 94.62 113 TYR A N 1
ATOM 870 C CA . TYR A 1 113 ? -15.149 0.534 7.282 1.00 94.62 113 TYR A CA 1
ATOM 871 C C . TYR A 1 113 ? -14.595 0.457 8.711 1.00 94.62 113 TYR A C 1
ATOM 873 O O . TYR A 1 113 ? -14.283 -0.641 9.175 1.00 94.62 113 TYR A O 1
ATOM 881 N N . GLY A 1 114 ? -14.499 1.587 9.419 1.00 92.00 114 GLY A N 1
ATOM 882 C CA . GLY A 1 114 ? -14.020 1.640 10.801 1.00 92.00 114 GLY A CA 1
ATOM 883 C C . GLY A 1 114 ? -12.578 1.152 10.940 1.00 92.00 114 GLY A C 1
ATOM 884 O O . GLY A 1 114 ? -12.312 0.178 11.648 1.00 92.00 114 GLY A O 1
ATOM 885 N N . ALA A 1 115 ? -11.654 1.779 10.211 1.00 91.94 115 ALA A N 1
ATOM 886 C CA . ALA A 1 115 ? -10.231 1.494 10.345 1.00 91.94 115 ALA A CA 1
ATOM 887 C C . ALA A 1 115 ? -9.711 1.885 11.734 1.00 91.94 115 ALA A C 1
ATOM 889 O O . ALA A 1 115 ? -10.103 2.904 12.290 1.00 91.94 115 ALA A O 1
ATOM 890 N N . HIS A 1 116 ? -8.776 1.092 12.250 1.00 89.00 116 HIS A N 1
ATOM 891 C CA . HIS A 1 116 ? -8.150 1.272 13.569 1.00 89.00 116 HIS A CA 1
ATOM 892 C C . HIS A 1 116 ? -6.780 1.960 13.487 1.00 89.00 116 HIS A C 1
ATOM 894 O O . HIS A 1 116 ? -6.030 2.026 14.460 1.00 89.00 116 HIS A O 1
ATOM 900 N N . GLY A 1 117 ? -6.417 2.410 12.288 1.00 87.88 117 GLY A N 1
ATOM 901 C CA . GLY A 1 117 ? -5.145 3.047 12.010 1.00 87.88 117 GLY A CA 1
ATOM 902 C C . GLY A 1 117 ? -4.704 2.849 10.570 1.00 87.88 117 GLY A C 1
ATOM 903 O O . GLY A 1 117 ? -5.274 2.063 9.805 1.00 87.88 117 GLY A O 1
ATOM 904 N N . CYS A 1 118 ? -3.668 3.588 10.200 1.00 88.31 118 CYS A N 1
ATOM 905 C CA . CYS A 1 118 ? -2.991 3.456 8.924 1.00 88.31 118 CYS A CA 1
ATOM 906 C C . CYS A 1 118 ? -1.537 3.898 9.065 1.00 88.31 118 CYS A C 1
ATOM 908 O O . CYS A 1 118 ? -1.221 4.770 9.871 1.00 88.31 118 CYS A O 1
ATOM 910 N N . THR A 1 119 ? -0.664 3.325 8.247 1.00 85.19 119 THR A N 1
ATOM 911 C CA . THR A 1 119 ? 0.684 3.843 8.016 1.00 85.19 119 THR A CA 1
ATOM 912 C C . THR A 1 119 ? 0.941 3.890 6.517 1.00 85.19 119 THR A C 1
ATOM 914 O O . THR A 1 119 ? 0.525 2.998 5.772 1.00 85.19 119 THR A O 1
ATOM 917 N N . ASP A 1 120 ? 1.565 4.964 6.049 1.00 79.44 120 ASP A N 1
ATOM 918 C CA . ASP A 1 120 ? 2.122 5.012 4.707 1.00 79.44 120 ASP A CA 1
ATOM 919 C C . ASP A 1 120 ? 3.200 3.934 4.570 1.00 79.44 120 ASP A C 1
ATOM 921 O O . ASP A 1 120 ? 3.859 3.562 5.535 1.00 79.44 120 ASP A O 1
ATOM 925 N N . VAL A 1 121 ? 3.350 3.368 3.380 1.00 70.69 121 VAL A N 1
ATOM 926 C CA . VAL A 1 121 ? 4.328 2.308 3.143 1.00 70.69 121 VAL A CA 1
ATOM 927 C C . VAL A 1 121 ? 5.339 2.832 2.171 1.00 70.69 121 VAL A C 1
ATOM 929 O O . VAL A 1 121 ? 5.058 2.875 0.979 1.00 70.69 121 VAL A O 1
ATOM 932 N N . ILE A 1 122 ? 6.503 3.193 2.699 1.00 68.62 122 ILE A N 1
ATOM 933 C CA . ILE A 1 122 ? 7.733 3.336 1.926 1.00 68.62 122 ILE A CA 1
ATOM 934 C C . ILE A 1 122 ? 8.520 2.043 2.109 1.00 68.62 122 ILE A C 1
ATOM 936 O O . ILE A 1 122 ? 8.834 1.360 1.147 1.00 68.62 122 ILE A O 1
ATOM 940 N N . GLU A 1 123 ? 8.730 1.616 3.347 1.00 73.75 123 GLU A N 1
ATOM 941 C CA . GLU A 1 123 ? 9.381 0.342 3.651 1.00 73.75 123 GLU A CA 1
ATOM 942 C C . GLU A 1 123 ? 8.387 -0.664 4.252 1.00 73.75 123 GLU A C 1
ATOM 944 O O . GLU A 1 123 ? 7.870 -0.439 5.351 1.00 73.75 123 GLU A O 1
ATOM 949 N N . PRO A 1 124 ? 8.120 -1.792 3.568 1.00 72.81 124 PRO A N 1
ATOM 950 C CA . PRO A 1 124 ? 7.039 -2.712 3.928 1.00 72.81 124 PRO A CA 1
ATOM 951 C C . PRO A 1 124 ? 7.204 -3.400 5.286 1.00 72.81 124 PRO A C 1
ATOM 953 O O . PRO A 1 124 ? 6.221 -3.909 5.805 1.00 72.81 124 PRO A O 1
ATOM 956 N N . LEU A 1 125 ? 8.402 -3.398 5.877 1.00 76.25 125 LEU A N 1
ATOM 957 C CA . LEU A 1 125 ? 8.636 -3.938 7.223 1.00 76.25 125 LEU A CA 1
ATOM 958 C C . LEU A 1 125 ? 8.747 -2.853 8.288 1.00 76.25 125 LEU A C 1
ATOM 960 O O . LEU A 1 125 ? 8.158 -2.976 9.359 1.00 76.25 125 LEU A O 1
ATOM 964 N N . ARG A 1 126 ? 9.467 -1.769 7.988 1.00 77.88 126 ARG A N 1
ATOM 965 C CA . ARG A 1 126 ? 9.728 -0.702 8.956 1.00 77.88 126 ARG A CA 1
ATOM 966 C C . ARG A 1 126 ? 8.456 0.037 9.359 1.00 77.88 126 ARG A C 1
ATOM 968 O O . ARG A 1 126 ? 8.283 0.345 10.532 1.00 77.88 126 ARG A O 1
ATOM 975 N N . HIS A 1 127 ? 7.565 0.325 8.411 1.00 80.88 127 HIS A N 1
ATOM 976 C CA . HIS A 1 127 ? 6.352 1.092 8.706 1.00 80.88 127 HIS A CA 1
ATOM 977 C C . HIS A 1 127 ? 5.351 0.309 9.567 1.00 80.88 127 HIS A C 1
ATOM 979 O O . HIS A 1 127 ? 4.915 0.855 10.581 1.00 80.88 127 HIS A O 1
ATOM 985 N N . PRO A 1 128 ? 5.045 -0.972 9.279 1.00 78.94 128 PRO A N 1
ATOM 986 C CA . PRO A 1 128 ? 4.277 -1.799 10.207 1.00 78.94 128 PRO A CA 1
ATOM 987 C C . PRO A 1 128 ? 4.931 -1.960 11.580 1.00 78.94 128 PRO A C 1
ATOM 989 O O . PRO A 1 128 ? 4.223 -1.901 12.580 1.00 78.94 128 PRO A O 1
ATOM 992 N N . ASP A 1 129 ? 6.258 -2.125 11.663 1.00 80.06 129 ASP A N 1
ATOM 993 C CA . ASP A 1 129 ? 6.943 -2.224 12.962 1.00 80.06 129 ASP A CA 1
ATOM 994 C C . ASP A 1 129 ? 6.803 -0.928 13.772 1.00 80.06 129 ASP A C 1
ATOM 996 O O . ASP A 1 129 ? 6.478 -0.961 14.958 1.00 80.06 129 ASP A O 1
ATOM 1000 N N . ASN A 1 130 ? 6.966 0.225 13.119 1.00 82.25 130 ASN A N 1
ATOM 1001 C CA . ASN A 1 130 ? 6.713 1.521 13.740 1.00 82.25 130 ASN A CA 1
ATOM 1002 C C . ASN A 1 130 ? 5.261 1.622 14.214 1.00 82.25 130 ASN A C 1
ATOM 1004 O O . ASN A 1 130 ? 5.028 1.968 15.369 1.00 82.25 130 ASN A O 1
ATOM 1008 N N . LEU A 1 131 ? 4.294 1.277 13.358 1.00 81.88 131 LEU A N 1
ATOM 1009 C CA . LEU A 1 131 ? 2.879 1.298 13.712 1.00 81.88 131 LEU A CA 1
ATOM 1010 C C . LEU A 1 131 ? 2.600 0.416 14.936 1.00 81.88 131 LEU A C 1
ATOM 1012 O O . LEU A 1 131 ? 1.909 0.867 15.843 1.00 81.88 131 LEU A O 1
ATOM 1016 N N . ALA A 1 132 ? 3.176 -0.788 15.013 1.00 83.31 132 ALA A N 1
ATOM 1017 C CA . ALA A 1 132 ? 3.013 -1.690 16.156 1.00 83.31 132 ALA A CA 1
ATOM 1018 C C . ALA A 1 132 ? 3.519 -1.066 17.468 1.00 83.31 132 ALA A C 1
ATOM 1020 O O . ALA A 1 132 ? 2.857 -1.161 18.498 1.00 83.31 132 ALA A O 1
ATOM 1021 N N . ARG A 1 133 ? 4.655 -0.357 17.431 1.00 83.00 133 ARG A N 1
ATOM 1022 C CA . ARG A 1 133 ? 5.231 0.315 18.612 1.00 83.00 133 ARG A CA 1
ATOM 1023 C C . ARG A 1 133 ? 4.379 1.471 19.141 1.00 83.00 133 ARG A C 1
ATOM 1025 O O . ARG A 1 133 ? 4.501 1.809 20.313 1.00 83.00 133 ARG A O 1
ATOM 1032 N N . PHE A 1 134 ? 3.546 2.078 18.295 1.00 84.00 134 PHE A N 1
ATOM 1033 C CA . PHE A 1 134 ? 2.673 3.196 18.668 1.00 84.00 134 PHE A CA 1
ATOM 1034 C C . PHE A 1 134 ? 1.276 2.761 19.140 1.00 84.00 134 PHE A C 1
ATOM 1036 O O . PHE A 1 134 ? 0.450 3.622 19.444 1.00 84.00 134 PHE A O 1
ATOM 1043 N N . GLN A 1 135 ? 0.985 1.458 19.214 1.00 84.00 135 GLN A N 1
ATOM 1044 C CA . GLN A 1 135 ? -0.320 0.974 19.667 1.00 84.00 135 GLN A CA 1
ATOM 1045 C C . GLN A 1 135 ? -0.499 1.125 21.177 1.00 84.00 135 GLN A C 1
ATOM 1047 O O . GLN A 1 135 ? 0.415 0.868 21.959 1.00 84.00 135 GLN A O 1
ATOM 1052 N N . THR A 1 136 ? -1.712 1.488 21.603 1.00 83.44 136 THR A N 1
ATOM 1053 C CA . THR A 1 136 ? -2.058 1.550 23.031 1.00 83.44 136 THR A CA 1
ATOM 1054 C C . THR A 1 136 ? -2.056 0.161 23.670 1.00 83.44 136 THR A C 1
ATOM 1056 O O . THR A 1 136 ? -1.754 0.032 24.855 1.00 83.44 136 THR A O 1
ATOM 1059 N N . ASN A 1 137 ? -2.358 -0.885 22.893 1.00 77.62 137 ASN A N 1
ATOM 1060 C CA . ASN A 1 137 ? -2.241 -2.263 23.345 1.00 77.62 137 ASN A CA 1
ATOM 1061 C C . ASN A 1 137 ? -0.831 -2.829 23.046 1.00 77.62 137 ASN A C 1
ATOM 1063 O O . ASN A 1 137 ? -0.528 -3.106 21.880 1.00 77.62 137 ASN A O 1
ATOM 1067 N N . PRO A 1 138 ? 0.009 -3.083 24.069 1.00 65.88 138 PRO A N 1
ATOM 1068 C CA . PRO A 1 138 ? 1.391 -3.532 23.890 1.00 65.88 138 PRO A CA 1
ATOM 1069 C C . PRO A 1 138 ? 1.532 -4.988 23.411 1.00 65.88 138 PRO A C 1
ATOM 1071 O O . PRO A 1 138 ? 2.647 -5.420 23.112 1.00 65.88 138 PRO A O 1
ATOM 1074 N N . THR A 1 139 ? 0.450 -5.777 23.355 1.00 62.34 139 THR A N 1
ATOM 1075 C CA . THR A 1 139 ? 0.486 -7.141 22.791 1.00 62.34 139 THR A CA 1
ATOM 1076 C C . THR A 1 139 ? 0.224 -7.178 21.289 1.00 62.34 139 THR A C 1
ATOM 1078 O O . THR A 1 139 ? 0.487 -8.204 20.657 1.00 62.34 139 THR A O 1
ATOM 1081 N N . SER A 1 140 ? -0.253 -6.073 20.710 1.00 65.75 140 SER A N 1
ATOM 1082 C CA . SER A 1 140 ? -0.583 -5.991 19.291 1.00 65.75 140 SER A CA 1
ATOM 1083 C C . SER A 1 140 ? 0.670 -5.854 18.423 1.00 65.75 140 SER A C 1
ATOM 1085 O O . SER A 1 140 ? 1.596 -5.105 18.722 1.00 65.75 140 SER A O 1
ATOM 1087 N N . GLY A 1 141 ? 0.711 -6.599 17.325 1.00 68.44 141 GLY A N 1
ATOM 1088 C CA . GLY A 1 141 ? 1.724 -6.429 16.297 1.00 68.44 141 GLY A CA 1
ATOM 1089 C C . GLY A 1 141 ? 1.378 -7.226 15.046 1.00 68.44 141 GLY A C 1
ATOM 1090 O O . GLY A 1 141 ? 0.452 -8.043 15.050 1.00 68.44 141 GLY A O 1
ATOM 1091 N N . PHE A 1 142 ? 2.128 -6.963 13.978 1.00 76.44 142 PHE A N 1
ATOM 1092 C CA . PHE A 1 142 ? 1.784 -7.384 12.626 1.00 76.44 142 PHE A CA 1
ATOM 1093 C C . PHE A 1 142 ? 2.685 -8.511 12.125 1.00 76.44 142 PHE A C 1
ATOM 1095 O O . PHE A 1 142 ? 3.891 -8.440 12.273 1.00 76.44 142 PHE A O 1
ATOM 1102 N N . LYS A 1 143 ? 2.127 -9.533 11.473 1.00 75.12 143 LYS A N 1
ATOM 1103 C CA . LYS A 1 143 ? 2.866 -10.694 10.942 1.00 75.12 143 LYS A CA 1
ATOM 1104 C C . LYS A 1 143 ? 2.605 -10.867 9.454 1.00 75.12 143 LYS A C 1
ATOM 1106 O O . LYS A 1 143 ? 1.640 -11.518 9.060 1.00 75.12 143 LYS A O 1
ATOM 1111 N N . LEU A 1 144 ? 3.483 -10.323 8.623 1.00 76.69 144 LEU A N 1
ATOM 1112 C CA . LEU A 1 144 ? 3.271 -10.302 7.181 1.00 76.69 144 LEU A CA 1
ATOM 1113 C C . LEU A 1 144 ? 3.535 -11.698 6.597 1.00 76.69 144 LEU A C 1
ATOM 1115 O O . LEU A 1 144 ? 4.647 -12.212 6.674 1.00 76.69 144 LEU A O 1
ATOM 1119 N N . HIS A 1 145 ? 2.507 -12.323 6.024 1.00 71.94 145 HIS A N 1
ATOM 1120 C CA . HIS A 1 145 ? 2.637 -13.645 5.395 1.00 71.94 145 HIS A CA 1
ATOM 1121 C C . HIS A 1 145 ? 2.974 -13.528 3.911 1.00 71.94 145 HIS A C 1
ATOM 1123 O O . HIS A 1 145 ? 3.936 -14.116 3.434 1.00 71.94 145 HIS A O 1
ATOM 1129 N N . SER A 1 146 ? 2.182 -12.750 3.180 1.00 74.56 146 SER A N 1
ATOM 1130 C CA . SER A 1 146 ? 2.343 -12.545 1.748 1.00 74.56 146 SER A CA 1
ATOM 1131 C C . SER A 1 146 ? 2.262 -11.065 1.426 1.00 74.56 146 SER A C 1
ATOM 1133 O O . SER A 1 146 ? 1.502 -10.310 2.033 1.00 74.56 146 SER A O 1
ATOM 1135 N N . LEU A 1 147 ? 3.075 -10.641 0.466 1.00 80.19 147 LEU A N 1
ATOM 1136 C CA . LEU A 1 147 ? 3.077 -9.274 -0.014 1.00 80.19 147 LEU A CA 1
ATOM 1137 C C . LEU A 1 147 ? 2.896 -9.271 -1.538 1.00 80.19 147 LEU A C 1
ATOM 1139 O O . LEU A 1 147 ? 3.590 -10.015 -2.233 1.00 80.19 147 LEU A O 1
ATOM 1143 N N . PRO A 1 148 ? 1.985 -8.447 -2.077 1.00 81.06 148 PRO A N 1
ATOM 1144 C CA . PRO A 1 148 ? 1.798 -8.301 -3.513 1.00 81.06 148 PRO A CA 1
ATOM 1145 C C . PRO A 1 148 ? 2.987 -7.553 -4.116 1.00 81.06 148 PRO A C 1
ATOM 1147 O O . PRO A 1 148 ? 3.218 -6.384 -3.807 1.00 81.06 148 PRO A O 1
ATOM 1150 N N . VAL A 1 149 ? 3.731 -8.214 -4.999 1.00 80.56 149 VAL A N 1
ATOM 1151 C CA . VAL A 1 149 ? 4.875 -7.636 -5.716 1.00 80.56 149 VAL A CA 1
ATOM 1152 C C . VAL A 1 149 ? 4.616 -7.722 -7.214 1.00 80.56 149 VAL A C 1
ATOM 1154 O O . VAL A 1 149 ? 4.083 -8.718 -7.702 1.00 80.56 149 VAL A O 1
ATOM 1157 N N . LEU A 1 150 ? 5.009 -6.683 -7.950 1.00 79.44 150 LEU A N 1
ATOM 1158 C CA . LEU A 1 150 ? 4.962 -6.677 -9.406 1.00 79.44 150 LEU A CA 1
ATOM 1159 C C . LEU A 1 150 ? 5.797 -7.838 -9.982 1.00 79.44 150 LEU A C 1
ATOM 1161 O O . LEU A 1 150 ? 6.894 -8.134 -9.495 1.00 79.44 150 LEU A O 1
ATOM 1165 N N . ALA A 1 151 ? 5.270 -8.503 -11.013 1.00 77.38 151 ALA A N 1
ATOM 1166 C CA . ALA A 1 151 ? 5.890 -9.681 -11.619 1.00 77.38 151 ALA A CA 1
ATOM 1167 C C . ALA A 1 151 ? 7.358 -9.433 -12.016 1.00 77.38 151 ALA A C 1
ATOM 1169 O O . ALA A 1 151 ? 7.724 -8.342 -12.448 1.00 77.38 151 ALA A O 1
ATOM 1170 N N . HIS A 1 152 ? 8.210 -10.448 -11.848 1.00 76.50 152 HIS A N 1
ATOM 1171 C CA . HIS A 1 152 ? 9.660 -10.404 -12.114 1.00 76.50 152 HIS A CA 1
ATOM 1172 C C . HIS A 1 152 ? 10.479 -9.412 -11.265 1.00 76.50 152 HIS A C 1
ATOM 1174 O O . HIS A 1 152 ? 11.707 -9.461 -11.296 1.00 76.50 152 HIS A O 1
ATOM 1180 N N . MET A 1 153 ? 9.856 -8.559 -10.441 1.00 78.31 153 MET A N 1
ATOM 1181 C CA . MET A 1 153 ? 10.599 -7.568 -9.650 1.00 78.31 153 MET A CA 1
ATOM 1182 C C . MET A 1 153 ? 11.313 -8.168 -8.440 1.00 78.31 153 MET A C 1
ATOM 1184 O O . MET A 1 153 ? 12.327 -7.626 -8.012 1.00 78.31 153 MET A O 1
ATOM 1188 N N . VAL A 1 154 ? 10.849 -9.307 -7.916 1.00 77.19 154 VAL A N 1
ATOM 1189 C CA . VAL A 1 154 ? 11.571 -10.049 -6.864 1.00 77.19 154 VAL A CA 1
ATOM 1190 C C . VAL A 1 154 ? 12.909 -10.576 -7.395 1.00 77.19 154 VAL A C 1
ATOM 1192 O O . VAL A 1 154 ? 13.946 -10.406 -6.757 1.00 77.19 154 VAL A O 1
ATOM 1195 N N . GLU A 1 155 ? 12.891 -11.168 -8.591 1.00 76.25 155 GLU A N 1
ATOM 1196 C CA . GLU A 1 155 ? 14.081 -11.689 -9.275 1.00 76.25 155 GLU A CA 1
ATOM 1197 C C . GLU A 1 155 ? 15.019 -10.556 -9.690 1.00 76.25 155 GLU A C 1
ATOM 1199 O O . GLU A 1 155 ? 16.211 -10.612 -9.390 1.00 76.25 155 GLU A O 1
ATOM 1204 N N . ALA A 1 156 ? 14.479 -9.483 -10.276 1.00 76.38 156 ALA A N 1
ATOM 1205 C CA . ALA A 1 156 ? 15.256 -8.294 -10.607 1.00 76.38 156 ALA A CA 1
ATOM 1206 C C . ALA A 1 156 ? 15.925 -7.695 -9.361 1.00 76.38 156 ALA A C 1
ATOM 1208 O O . ALA A 1 156 ? 17.113 -7.389 -9.383 1.00 76.38 156 ALA A O 1
ATOM 1209 N N . SER A 1 157 ? 15.200 -7.592 -8.243 1.00 76.62 157 SER A N 1
ATOM 1210 C CA . SER A 1 157 ? 15.756 -7.096 -6.982 1.00 76.62 157 SER A CA 1
ATOM 1211 C C . SER A 1 157 ? 16.871 -7.989 -6.436 1.00 76.62 157 SER A C 1
ATOM 1213 O O . SER A 1 157 ? 17.813 -7.470 -5.841 1.00 76.62 157 SER A O 1
ATOM 1215 N N . CYS A 1 158 ? 16.774 -9.309 -6.634 1.00 76.69 158 CYS A N 1
ATOM 1216 C CA . CYS A 1 158 ? 17.812 -10.265 -6.243 1.00 76.69 158 CYS A CA 1
ATOM 1217 C C . CYS A 1 158 ? 19.098 -10.037 -7.037 1.00 76.69 158 CYS A C 1
ATOM 1219 O O . CYS A 1 158 ? 20.178 -9.955 -6.464 1.00 76.69 158 CYS A O 1
ATOM 1221 N N . LEU A 1 159 ? 18.974 -9.890 -8.359 1.00 74.88 159 LEU A N 1
ATOM 1222 C CA . LEU A 1 159 ? 20.107 -9.641 -9.256 1.00 74.88 159 LEU A CA 1
ATOM 1223 C C . LEU A 1 159 ? 20.773 -8.287 -8.992 1.00 74.88 159 LEU A C 1
ATOM 1225 O O . LEU A 1 159 ? 21.964 -8.120 -9.232 1.00 74.88 159 LEU A O 1
ATOM 1229 N N . LEU A 1 160 ? 19.996 -7.329 -8.495 1.00 71.62 160 LEU A N 1
ATOM 1230 C CA . LEU A 1 160 ? 20.458 -5.996 -8.138 1.00 71.62 160 LEU A CA 1
ATOM 1231 C C . LEU A 1 160 ? 21.078 -5.899 -6.746 1.00 71.62 160 LEU A C 1
ATOM 1233 O O . LEU A 1 160 ? 21.662 -4.866 -6.432 1.00 71.62 160 LEU A O 1
ATOM 1237 N N . ASN A 1 161 ? 20.942 -6.933 -5.912 1.00 70.38 161 ASN A N 1
ATOM 1238 C CA . ASN A 1 161 ? 21.312 -6.887 -4.498 1.00 70.38 161 ASN A CA 1
ATOM 1239 C C . ASN A 1 161 ? 20.706 -5.671 -3.759 1.00 70.38 161 ASN A C 1
ATOM 1241 O O . ASN A 1 161 ? 21.318 -5.096 -2.865 1.00 70.38 161 ASN A O 1
ATOM 1245 N N . VAL A 1 162 ? 19.501 -5.257 -4.171 1.00 65.19 162 VAL A N 1
ATOM 1246 C CA . VAL A 1 162 ? 18.737 -4.148 -3.562 1.00 65.19 162 VAL A CA 1
ATOM 1247 C C . VAL A 1 162 ? 17.614 -4.654 -2.663 1.00 65.19 162 VAL A C 1
ATOM 1249 O O . VAL A 1 162 ? 16.756 -3.879 -2.258 1.00 65.19 162 VAL A O 1
ATOM 1252 N N . GLN A 1 163 ? 17.573 -5.957 -2.381 1.00 62.66 163 GLN A N 1
ATOM 1253 C CA . GLN A 1 163 ? 16.642 -6.503 -1.398 1.00 62.66 163 GLN A CA 1
ATOM 1254 C C . GLN A 1 163 ? 16.973 -5.953 -0.006 1.00 62.66 163 GLN A C 1
ATOM 1256 O O . GLN A 1 163 ? 18.132 -5.689 0.308 1.00 62.66 163 GLN A O 1
ATOM 1261 N N . THR A 1 164 ? 15.956 -5.793 0.839 1.00 55.84 164 THR A N 1
ATOM 1262 C CA . THR A 1 164 ? 16.188 -5.598 2.277 1.00 55.84 164 THR A CA 1
ATOM 1263 C C . THR A 1 164 ? 16.730 -6.887 2.903 1.00 55.84 164 THR A C 1
ATOM 1265 O O . THR A 1 164 ? 16.631 -7.950 2.290 1.00 55.84 164 THR A O 1
ATOM 1268 N N . ASP A 1 165 ? 17.209 -6.831 4.151 1.00 49.94 165 ASP A N 1
ATOM 1269 C CA . ASP A 1 165 ? 17.684 -7.996 4.933 1.00 49.94 165 ASP A CA 1
ATOM 1270 C C . ASP A 1 165 ? 16.686 -9.175 4.990 1.00 49.94 165 ASP A C 1
ATOM 1272 O O . ASP A 1 165 ? 17.020 -10.278 5.408 1.00 49.94 165 ASP A O 1
ATOM 1276 N N . CYS A 1 166 ? 15.440 -8.945 4.570 1.00 50.84 166 CYS A N 1
ATOM 1277 C CA . CYS A 1 166 ? 14.344 -9.906 4.559 1.00 50.84 166 CYS A CA 1
ATOM 1278 C C . CYS A 1 166 ? 13.928 -10.345 3.140 1.00 50.84 166 CYS A C 1
ATOM 1280 O O . CYS A 1 166 ? 12.843 -10.896 2.969 1.00 50.84 166 CYS A O 1
ATOM 1282 N N . GLY A 1 167 ? 14.725 -10.047 2.108 1.00 56.94 167 GLY A N 1
ATOM 1283 C CA . GLY A 1 167 ? 14.456 -10.452 0.722 1.00 56.94 167 GLY A CA 1
ATOM 1284 C C . GLY A 1 167 ? 13.361 -9.648 0.009 1.00 56.94 167 GLY A C 1
ATOM 1285 O O . GLY A 1 167 ? 12.917 -10.026 -1.077 1.00 56.94 167 GLY A O 1
ATOM 1286 N N . ILE A 1 168 ? 12.890 -8.544 0.600 1.00 61.75 168 ILE A N 1
ATOM 1287 C CA . ILE A 1 168 ? 11.761 -7.770 0.070 1.00 61.75 168 ILE A CA 1
ATOM 1288 C C . ILE A 1 168 ? 12.263 -6.671 -0.860 1.00 61.75 168 ILE A C 1
ATOM 1290 O O . ILE A 1 168 ? 13.222 -5.963 -0.552 1.00 61.75 168 ILE A O 1
ATOM 1294 N N . VAL A 1 169 ? 11.567 -6.502 -1.986 1.00 64.12 169 VAL A N 1
ATOM 1295 C CA . VAL A 1 169 ? 11.820 -5.411 -2.928 1.00 64.12 169 VAL A CA 1
ATOM 1296 C C . VAL A 1 169 ? 11.442 -4.082 -2.268 1.00 64.12 169 VAL A C 1
ATOM 1298 O O . VAL A 1 169 ? 10.267 -3.894 -1.931 1.00 64.12 169 VAL A O 1
ATOM 1301 N N . PRO A 1 170 ? 12.387 -3.153 -2.063 1.00 61.84 170 PRO A N 1
ATOM 1302 C CA . PRO A 1 170 ? 12.096 -1.930 -1.343 1.00 61.84 170 PRO A CA 1
ATOM 1303 C C . PRO A 1 170 ? 11.207 -0.997 -2.173 1.00 61.84 170 PRO A C 1
ATOM 1305 O O . PRO A 1 170 ? 11.334 -0.884 -3.395 1.00 61.84 170 PRO A O 1
ATOM 1308 N N . LYS A 1 171 ? 10.369 -0.261 -1.439 1.00 65.31 171 LYS A N 1
ATOM 1309 C CA . LYS A 1 171 ? 9.572 0.894 -1.864 1.00 65.31 171 LYS A CA 1
ATOM 1310 C C . LYS A 1 171 ? 8.203 0.649 -2.503 1.00 65.31 171 LYS A C 1
ATOM 1312 O O . LYS A 1 171 ? 8.081 0.160 -3.624 1.00 65.31 171 LYS A O 1
ATOM 1317 N N . ILE A 1 172 ? 7.178 1.106 -1.776 1.00 62.31 172 ILE A N 1
ATOM 1318 C CA . ILE A 1 172 ? 5.825 1.426 -2.258 1.00 62.31 172 ILE A CA 1
ATOM 1319 C C . ILE A 1 172 ? 5.614 2.937 -2.051 1.00 62.31 172 ILE A C 1
ATOM 1321 O O . ILE A 1 172 ? 6.338 3.575 -1.293 1.00 62.31 172 ILE A O 1
ATOM 1325 N N . LEU A 1 173 ? 4.628 3.527 -2.725 1.00 67.06 173 LEU A N 1
ATOM 1326 C CA . LEU A 1 173 ? 4.018 4.804 -2.332 1.00 67.06 173 LEU A CA 1
ATOM 1327 C C . LEU A 1 173 ? 2.554 4.560 -1.911 1.00 67.06 173 LEU A C 1
ATOM 1329 O O . LEU A 1 173 ? 1.608 5.108 -2.490 1.00 67.06 173 LEU A O 1
ATOM 1333 N N . GLY A 1 174 ? 2.373 3.607 -0.993 1.00 76.44 174 GLY A N 1
ATOM 1334 C CA . GLY A 1 174 ? 1.087 3.018 -0.610 1.00 76.44 174 GLY A CA 1
ATOM 1335 C C . GLY A 1 174 ? 0.759 3.172 0.858 1.00 76.44 174 GLY A C 1
ATOM 1336 O O . GLY A 1 174 ? 1.309 4.037 1.532 1.00 76.44 174 GLY A O 1
ATOM 1337 N N . SER A 1 175 ? -0.192 2.373 1.334 1.00 83.31 175 SER A N 1
ATOM 1338 C CA . SER A 1 175 ? -0.691 2.449 2.708 1.00 83.31 175 SER A CA 1
ATOM 1339 C C . SER A 1 175 ? -1.037 1.066 3.230 1.00 83.31 175 SER A C 1
ATOM 1341 O O . SER A 1 175 ? -1.654 0.277 2.511 1.00 83.31 175 SER A O 1
ATOM 1343 N N . PHE A 1 176 ? -0.675 0.803 4.479 1.00 87.31 176 PHE A N 1
ATOM 1344 C CA . PHE A 1 176 ? -1.225 -0.279 5.274 1.00 87.31 176 PHE A CA 1
ATOM 1345 C C . PHE A 1 176 ? -2.373 0.276 6.100 1.00 87.31 176 PHE A C 1
ATOM 1347 O O . PHE A 1 176 ? -2.164 1.152 6.934 1.00 87.31 176 PHE A O 1
ATOM 1354 N N . VAL A 1 177 ? -3.574 -0.240 5.870 1.00 90.25 177 VAL A N 1
ATOM 1355 C CA . VAL A 1 177 ? -4.781 0.119 6.614 1.00 90.25 177 VAL A CA 1
ATOM 1356 C C . VAL A 1 177 ? -5.116 -1.008 7.582 1.00 90.25 177 VAL A C 1
ATOM 1358 O O . VAL A 1 177 ? -5.171 -2.168 7.179 1.00 90.25 177 VAL A O 1
ATOM 1361 N N . VAL A 1 178 ? -5.352 -0.676 8.849 1.00 90.12 178 VAL A N 1
ATOM 1362 C CA . VAL A 1 178 ? -5.711 -1.647 9.890 1.00 90.12 178 VAL A CA 1
ATOM 1363 C C . VAL A 1 178 ? -7.229 -1.771 9.959 1.00 90.12 178 VAL A C 1
ATOM 1365 O O . VAL A 1 178 ? -7.919 -0.810 10.299 1.00 90.12 178 VAL A O 1
ATOM 1368 N N . LEU A 1 179 ? -7.771 -2.950 9.663 1.00 91.50 179 LEU A N 1
ATOM 1369 C CA . LEU A 1 179 ? -9.217 -3.206 9.640 1.00 91.50 179 LEU A CA 1
ATOM 1370 C C . LEU A 1 179 ? -9.557 -4.485 10.394 1.00 91.50 179 LEU A C 1
ATOM 1372 O O . LEU A 1 179 ? -8.752 -5.405 10.456 1.00 91.50 179 LEU A O 1
ATOM 1376 N N . ARG A 1 180 ? -10.780 -4.597 10.919 1.00 90.06 180 ARG A N 1
ATOM 1377 C CA . ARG A 1 180 ? -11.275 -5.896 11.406 1.00 90.06 180 ARG A CA 1
ATOM 1378 C C . ARG A 1 180 ? -11.406 -6.880 10.248 1.00 90.06 180 ARG A C 1
ATOM 1380 O O . ARG A 1 180 ? -11.780 -6.480 9.142 1.00 90.06 180 ARG A O 1
ATOM 1387 N N . ALA A 1 181 ? -11.200 -8.167 10.523 1.00 87.75 181 ALA A N 1
ATOM 1388 C CA . ALA A 1 181 ? -11.305 -9.222 9.515 1.00 87.75 181 ALA A CA 1
ATOM 1389 C C . ALA A 1 181 ? -12.628 -9.186 8.723 1.00 87.75 181 ALA A C 1
ATOM 1391 O O . ALA A 1 181 ? -12.622 -9.311 7.501 1.00 87.75 181 ALA A O 1
ATOM 1392 N N . ALA A 1 182 ? -13.748 -8.908 9.400 1.00 89.56 182 ALA A N 1
ATOM 1393 C CA . ALA A 1 182 ? -15.066 -8.794 8.772 1.00 89.56 182 ALA A CA 1
ATOM 1394 C C . ALA A 1 182 ? -15.180 -7.642 7.750 1.00 89.56 182 ALA A C 1
ATOM 1396 O O . ALA A 1 182 ? -15.969 -7.729 6.813 1.00 89.56 182 ALA A O 1
ATOM 1397 N N . ALA A 1 183 ? -14.403 -6.566 7.919 1.00 93.50 183 ALA A N 1
ATOM 1398 C CA . ALA A 1 183 ? -14.458 -5.375 7.071 1.00 93.50 183 ALA A CA 1
ATOM 1399 C C . ALA A 1 183 ? -13.402 -5.380 5.953 1.00 93.50 183 ALA A C 1
ATOM 1401 O O . ALA A 1 183 ? -13.628 -4.793 4.896 1.00 93.50 183 ALA A O 1
ATOM 1402 N N . ALA A 1 184 ? -12.264 -6.051 6.160 1.00 92.12 184 ALA A N 1
ATOM 1403 C CA . ALA A 1 184 ? -11.116 -6.009 5.252 1.00 92.12 184 ALA A CA 1
ATOM 1404 C C . ALA A 1 184 ? -11.460 -6.454 3.818 1.00 92.12 184 ALA A C 1
ATOM 1406 O O . ALA A 1 184 ? -11.128 -5.766 2.855 1.00 92.12 184 ALA A O 1
ATOM 1407 N N . THR A 1 185 ? -12.184 -7.566 3.662 1.00 92.25 185 THR A N 1
ATOM 1408 C CA . THR A 1 185 ? -12.567 -8.090 2.338 1.00 92.25 185 THR A CA 1
ATOM 1409 C C . THR A 1 185 ? -13.477 -7.125 1.580 1.00 92.25 185 THR A C 1
ATOM 1411 O O . THR A 1 185 ? -13.284 -6.887 0.387 1.00 92.25 185 THR A O 1
ATOM 1414 N N . GLN A 1 186 ? -14.451 -6.539 2.278 1.00 94.88 186 GLN A N 1
ATOM 1415 C CA . GLN A 1 186 ? -15.401 -5.605 1.682 1.00 94.88 186 GLN A CA 1
ATOM 1416 C C . GLN A 1 186 ? -14.723 -4.271 1.327 1.00 94.88 186 GLN A C 1
ATOM 1418 O O . GLN A 1 186 ? -14.967 -3.729 0.249 1.00 94.88 186 GLN A O 1
ATOM 1423 N N . TYR A 1 187 ? -13.799 -3.803 2.171 1.00 95.31 187 TYR A N 1
ATOM 1424 C CA . TYR A 1 187 ? -12.937 -2.659 1.877 1.00 95.31 187 TYR A CA 1
ATOM 1425 C C . TYR A 1 187 ? -12.131 -2.878 0.589 1.00 95.31 187 TYR A C 1
ATOM 1427 O O . TYR A 1 187 ? -12.147 -2.025 -0.299 1.00 95.31 187 TYR A O 1
ATOM 1435 N N . CYS A 1 188 ? -11.464 -4.032 0.445 1.00 93.25 188 CYS A N 1
ATOM 1436 C CA . CYS A 1 188 ? -10.691 -4.355 -0.758 1.00 93.25 188 CYS A CA 1
ATOM 1437 C C . CYS A 1 188 ? -11.568 -4.400 -2.014 1.00 93.25 188 CYS A C 1
ATOM 1439 O O . CYS A 1 188 ? -11.153 -3.925 -3.073 1.00 93.25 188 CYS A O 1
ATOM 1441 N N . LYS A 1 189 ? -12.783 -4.951 -1.899 1.00 94.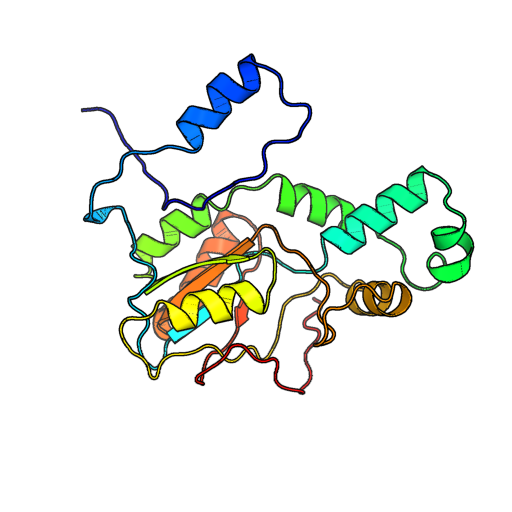69 189 LYS A N 1
ATOM 1442 C CA . LYS A 1 189 ? -13.748 -5.022 -3.000 1.00 94.69 189 LYS A CA 1
ATOM 1443 C C . LYS A 1 189 ? -14.180 -3.629 -3.461 1.00 94.69 189 LYS A C 1
ATOM 1445 O O . LYS A 1 189 ? -14.050 -3.322 -4.643 1.00 94.69 189 LYS A O 1
ATOM 1450 N N . GLU A 1 190 ? -14.624 -2.773 -2.545 1.00 95.50 190 GLU A N 1
ATOM 1451 C CA . GLU A 1 190 ? -15.083 -1.423 -2.896 1.00 95.50 190 GLU A CA 1
ATOM 1452 C C . GLU A 1 190 ? -13.937 -0.538 -3.396 1.00 95.50 190 GLU A C 1
ATOM 1454 O O . GLU A 1 190 ? -14.097 0.208 -4.362 1.00 95.50 190 GLU A O 1
ATOM 1459 N N . LEU A 1 191 ? -12.744 -0.649 -2.802 1.00 92.00 191 LEU A N 1
ATOM 1460 C CA . LEU A 1 191 ? -11.572 0.072 -3.297 1.00 92.00 191 LEU A CA 1
ATOM 1461 C C . LEU A 1 191 ? -11.241 -0.342 -4.739 1.00 92.00 191 LEU A C 1
ATOM 1463 O O . LEU A 1 191 ? -10.918 0.518 -5.565 1.00 92.00 191 LEU A O 1
ATOM 1467 N N . LYS A 1 192 ? -11.394 -1.633 -5.064 1.00 91.19 192 LYS A N 1
ATOM 1468 C CA . LYS A 1 192 ? -11.233 -2.143 -6.428 1.00 91.19 192 LYS A CA 1
ATOM 1469 C C . LYS A 1 192 ? -12.289 -1.624 -7.384 1.00 91.19 192 LYS A C 1
ATOM 1471 O O . LYS A 1 192 ? -11.927 -1.264 -8.497 1.00 91.19 192 LYS A O 1
ATOM 1476 N N . GLU A 1 193 ? -13.542 -1.529 -6.970 1.00 93.00 193 GLU A N 1
ATOM 1477 C CA . GLU A 1 193 ? -14.616 -0.968 -7.797 1.00 93.00 193 GLU A CA 1
ATOM 1478 C C . GLU A 1 193 ? -14.391 0.529 -8.077 1.00 93.00 193 GLU A C 1
ATOM 1480 O O . GLU A 1 193 ? -14.499 0.970 -9.219 1.00 93.00 193 GLU A O 1
ATOM 1485 N N . LEU A 1 194 ? -13.978 1.308 -7.071 1.00 89.44 194 LEU A N 1
ATOM 1486 C CA . LEU A 1 194 ? -13.797 2.760 -7.201 1.00 89.44 194 LEU A CA 1
ATOM 1487 C C . LEU A 1 194 ? -12.505 3.174 -7.915 1.00 89.44 194 LEU A C 1
ATOM 1489 O O . LEU A 1 194 ? -12.442 4.252 -8.511 1.00 89.44 194 LEU A O 1
ATOM 1493 N N . LYS A 1 195 ? -11.440 2.375 -7.804 1.00 83.88 195 LYS A N 1
ATOM 1494 C CA . LYS A 1 195 ? -10.129 2.689 -8.399 1.00 83.88 195 LYS A CA 1
ATOM 1495 C C . LYS A 1 195 ? -9.721 1.768 -9.530 1.00 83.88 195 LYS A C 1
ATOM 1497 O O . LYS A 1 195 ? -8.664 2.007 -10.107 1.00 83.88 195 LYS A O 1
ATOM 1502 N N . CYS A 1 196 ? -10.529 0.757 -9.847 1.00 78.12 196 CYS A N 1
ATOM 1503 C CA . CYS A 1 196 ? -10.188 -0.306 -10.793 1.00 78.12 196 CYS A CA 1
ATOM 1504 C C . CYS A 1 196 ? -8.860 -0.996 -10.432 1.00 78.12 196 CYS A C 1
ATOM 1506 O O . CYS A 1 196 ? -8.056 -1.311 -11.306 1.00 78.12 196 CYS A O 1
ATOM 1508 N N . ARG A 1 197 ? -8.589 -1.185 -9.130 1.00 77.75 197 ARG A N 1
ATOM 1509 C CA . ARG A 1 197 ? -7.303 -1.703 -8.630 1.00 77.75 197 ARG A CA 1
ATOM 1510 C C . ARG A 1 197 ? -7.457 -2.633 -7.432 1.00 77.75 197 ARG A C 1
ATOM 1512 O O . ARG A 1 197 ? -8.173 -2.287 -6.499 1.00 77.75 197 ARG A O 1
ATOM 1519 N N . PRO A 1 198 ? -6.758 -3.772 -7.403 1.00 85.31 198 PRO A N 1
ATOM 1520 C CA . PRO A 1 198 ? -6.769 -4.636 -6.233 1.00 85.31 198 PRO A CA 1
ATOM 1521 C C . PRO A 1 198 ? -6.126 -3.959 -5.013 1.00 85.31 198 PRO A C 1
ATOM 1523 O O . PRO A 1 198 ? -5.220 -3.137 -5.138 1.00 85.31 198 PRO A O 1
ATOM 1526 N N . ALA A 1 199 ? -6.604 -4.359 -3.841 1.00 88.25 199 ALA A N 1
ATOM 1527 C CA . ALA A 1 199 ? -5.937 -4.201 -2.558 1.00 88.25 199 ALA A CA 1
ATOM 1528 C C . ALA A 1 199 ? -5.823 -5.591 -1.922 1.00 88.25 199 ALA A C 1
ATOM 1530 O O . ALA A 1 199 ? -6.613 -6.485 -2.241 1.00 88.25 199 ALA A O 1
ATOM 1531 N N . TRP A 1 200 ? -4.836 -5.783 -1.053 1.00 88.38 200 TRP A N 1
ATOM 1532 C CA . TRP A 1 200 ? -4.452 -7.113 -0.586 1.00 88.38 200 TRP A CA 1
ATOM 1533 C C . TRP A 1 200 ? -4.499 -7.194 0.926 1.00 88.38 200 TRP A C 1
ATOM 1535 O O . TRP A 1 200 ? -3.942 -6.348 1.620 1.00 88.38 200 TRP A O 1
ATOM 1545 N N . VAL A 1 201 ? -5.148 -8.238 1.426 1.00 88.38 201 VAL A N 1
ATOM 1546 C CA . VAL A 1 201 ? -5.124 -8.577 2.845 1.00 88.38 201 VAL A CA 1
ATOM 1547 C C . VAL A 1 201 ? -3.783 -9.233 3.156 1.00 88.38 201 VAL A C 1
ATOM 1549 O O . VAL A 1 201 ? -3.415 -10.231 2.543 1.00 88.38 201 VAL A O 1
ATOM 1552 N N . VAL A 1 202 ? -3.072 -8.670 4.122 1.00 81.56 202 VAL A N 1
ATOM 1553 C CA . VAL A 1 202 ? -1.804 -9.151 4.653 1.00 81.56 202 VAL A CA 1
ATOM 1554 C C . VAL A 1 202 ? -2.067 -9.466 6.128 1.00 81.56 202 VAL A C 1
ATOM 1556 O O . VAL A 1 202 ? -2.417 -8.581 6.906 1.00 81.56 202 VAL A O 1
ATOM 1559 N N . GLN A 1 203 ? -2.039 -10.747 6.503 1.00 69.06 203 GLN A N 1
ATOM 1560 C CA . GLN A 1 203 ? -2.467 -11.179 7.843 1.00 69.06 203 GLN A CA 1
ATOM 1561 C C . GLN A 1 203 ? -1.586 -10.576 8.957 1.00 69.06 203 GLN A C 1
ATOM 1563 O O . GLN A 1 203 ? -0.510 -10.049 8.686 1.00 69.06 203 GLN A O 1
ATOM 1568 N N . SER A 1 204 ? -2.058 -10.599 10.208 1.00 58.84 204 SER A N 1
ATOM 1569 C CA . SER A 1 204 ? -1.376 -10.004 11.356 1.00 58.84 204 SER A CA 1
ATOM 1570 C C . SER A 1 204 ? -1.628 -10.778 12.649 1.00 58.84 204 SER A C 1
ATOM 1572 O O . SER A 1 204 ? -2.719 -10.672 13.181 1.00 58.84 204 SER A O 1
ATOM 1574 N N . ASP A 1 205 ? -0.607 -11.455 13.188 1.00 55.94 205 ASP A N 1
ATOM 1575 C CA . ASP A 1 205 ? -0.623 -12.073 14.523 1.00 55.94 205 ASP A CA 1
ATOM 1576 C C . ASP A 1 205 ? 0.823 -12.143 15.077 1.00 55.94 205 ASP A C 1
ATOM 1578 O O . ASP A 1 205 ? 1.486 -13.141 14.795 1.00 55.94 205 ASP A O 1
ATOM 1582 N N . THR A 1 206 ? 1.381 -11.100 15.742 1.00 52.25 206 THR A N 1
ATOM 1583 C CA . THR A 1 206 ? 2.517 -11.142 16.741 1.00 52.25 206 THR A CA 1
ATOM 1584 C C . THR A 1 206 ? 3.279 -9.809 16.941 1.00 52.25 206 THR A C 1
ATOM 1586 O O . THR A 1 206 ? 3.259 -8.932 16.099 1.00 52.25 206 THR A O 1
ATOM 1589 N N . LYS A 1 207 ? 4.050 -9.697 18.042 1.00 51.66 207 LYS A N 1
ATOM 1590 C CA . LYS A 1 207 ? 4.754 -8.512 18.603 1.00 51.66 207 LYS A CA 1
ATOM 1591 C C . LYS A 1 207 ? 5.740 -7.705 17.719 1.00 51.66 207 LYS A C 1
ATOM 1593 O O . LYS A 1 207 ? 6.240 -6.691 18.198 1.00 51.66 207 LYS A O 1
ATOM 1598 N N . LYS A 1 208 ? 6.080 -8.129 16.497 1.00 53.25 208 LYS A N 1
ATOM 1599 C CA . LYS A 1 208 ? 6.988 -7.407 15.574 1.00 53.25 208 LYS A CA 1
ATOM 1600 C C . LYS A 1 208 ? 6.617 -7.710 14.129 1.00 53.25 208 LYS A C 1
ATOM 1602 O O . LYS A 1 208 ? 6.243 -8.841 13.847 1.00 53.25 208 LYS A O 1
ATOM 1607 N N . ALA A 1 209 ? 6.812 -6.746 13.227 1.00 56.91 209 ALA A N 1
ATOM 1608 C CA . ALA A 1 209 ? 6.689 -6.996 11.793 1.00 56.91 209 ALA A CA 1
ATOM 1609 C C . ALA A 1 209 ? 7.817 -7.911 11.306 1.00 56.91 209 ALA A C 1
ATOM 1611 O O . ALA A 1 209 ? 8.961 -7.482 11.176 1.00 56.91 209 ALA A O 1
ATOM 1612 N N . PHE A 1 210 ? 7.497 -9.173 11.031 1.00 58.62 210 PHE A N 1
ATOM 1613 C CA . PHE A 1 210 ? 8.402 -10.101 10.355 1.00 58.62 210 PHE A CA 1
ATOM 1614 C C . PHE A 1 210 ? 7.688 -10.823 9.216 1.00 58.62 210 PHE A C 1
ATOM 1616 O O . PHE A 1 210 ? 6.472 -11.037 9.257 1.00 58.62 210 PHE A O 1
ATOM 1623 N N . LEU A 1 211 ? 8.465 -11.164 8.188 1.00 60.47 211 LEU A N 1
ATOM 1624 C CA . LEU A 1 211 ? 8.018 -11.994 7.078 1.00 60.47 211 LEU A CA 1
ATOM 1625 C C . LEU A 1 211 ? 8.063 -13.465 7.509 1.00 60.47 211 LEU A C 1
ATOM 1627 O O . LEU A 1 211 ? 9.041 -13.905 8.112 1.00 60.47 211 LEU A O 1
ATOM 1631 N N . VAL A 1 212 ? 7.013 -14.222 7.210 1.00 54.81 212 VAL A N 1
ATOM 1632 C CA . VAL A 1 212 ? 6.984 -15.674 7.437 1.00 54.81 212 VAL A CA 1
ATOM 1633 C C . VAL A 1 212 ? 7.463 -16.376 6.178 1.00 54.81 212 VAL A C 1
ATOM 1635 O O . VAL A 1 212 ? 6.920 -16.130 5.104 1.00 54.81 212 VAL A O 1
ATOM 1638 N N . GLU A 1 213 ? 8.441 -17.274 6.291 1.00 44.84 213 GLU A N 1
ATOM 1639 C CA . GLU A 1 213 ? 8.854 -18.103 5.158 1.00 44.84 213 GLU A CA 1
ATOM 1640 C C . GLU A 1 213 ? 7.739 -19.103 4.795 1.00 44.84 213 GLU A C 1
ATOM 1642 O O . GLU A 1 213 ? 7.463 -20.059 5.517 1.00 44.84 213 GLU A O 1
ATOM 1647 N N . GLY A 1 214 ? 7.054 -18.843 3.679 1.00 39.56 214 GLY A N 1
ATOM 1648 C CA . GLY A 1 214 ? 5.991 -19.675 3.107 1.00 39.56 214 GLY A CA 1
ATOM 1649 C C . GLY A 1 214 ? 5.482 -19.062 1.794 1.00 39.56 214 GLY A C 1
ATOM 1650 O O . GLY A 1 214 ? 5.529 -17.841 1.635 1.00 39.56 214 GLY A O 1
ATOM 1651 N N . PRO A 1 215 ? 5.052 -19.855 0.794 1.00 34.03 215 PRO A N 1
ATOM 1652 C CA . PRO A 1 215 ? 4.900 -19.347 -0.558 1.00 34.03 215 PRO A CA 1
ATOM 1653 C C . PRO A 1 215 ? 3.635 -18.495 -0.669 1.00 34.03 215 PRO A C 1
ATOM 1655 O O . PRO A 1 215 ? 2.532 -18.953 -0.396 1.00 34.03 215 PRO A O 1
ATOM 1658 N N . SER A 1 216 ? 3.767 -17.273 -1.171 1.00 40.66 216 SER A N 1
ATOM 1659 C CA . SER A 1 216 ? 2.970 -16.866 -2.331 1.00 40.66 216 SER A CA 1
ATOM 1660 C C . SER A 1 216 ? 3.491 -15.554 -2.907 1.00 40.66 216 SER A C 1
ATOM 1662 O O . SER A 1 216 ? 3.136 -14.454 -2.487 1.00 40.66 216 SER A O 1
ATOM 1664 N N . LYS A 1 217 ? 4.296 -15.692 -3.965 1.00 43.06 217 LYS A N 1
ATOM 1665 C CA . LYS A 1 217 ? 4.297 -14.727 -5.062 1.00 43.06 217 LYS A CA 1
ATOM 1666 C C . LYS A 1 217 ? 2.871 -14.740 -5.639 1.00 43.06 217 LYS A C 1
ATOM 1668 O O . LYS A 1 217 ? 2.586 -15.537 -6.526 1.00 43.06 217 LYS A O 1
ATOM 1673 N N . GLN A 1 218 ? 1.937 -13.955 -5.096 1.00 34.00 218 GLN A N 1
ATOM 1674 C CA . GLN A 1 218 ? 0.652 -13.746 -5.770 1.00 34.00 218 GLN A CA 1
ATOM 1675 C C . GLN A 1 218 ? 0.885 -12.777 -6.930 1.00 34.00 218 GLN A C 1
ATOM 1677 O O . GLN A 1 218 ? 0.688 -11.570 -6.810 1.00 34.00 218 GLN A O 1
ATOM 1682 N N . CYS A 1 219 ? 1.374 -13.330 -8.037 1.00 32.12 219 CYS A N 1
ATOM 1683 C CA . CYS A 1 219 ? 1.322 -12.705 -9.347 1.00 32.12 219 CYS A CA 1
ATOM 1684 C C . CYS A 1 219 ? 0.062 -13.234 -10.040 1.00 32.12 219 CYS A C 1
ATOM 1686 O O . CYS A 1 219 ? 0.002 -14.409 -10.395 1.00 32.12 219 CYS A O 1
ATOM 1688 N N . THR A 1 220 ? -0.951 -12.381 -10.167 1.00 27.58 220 THR A N 1
ATOM 1689 C CA . THR A 1 220 ? -1.960 -12.488 -11.231 1.00 27.58 220 THR A CA 1
ATOM 1690 C C . THR A 1 220 ? -1.536 -11.596 -12.373 1.00 27.58 220 THR A C 1
ATOM 1692 O O . THR A 1 220 ? -1.192 -10.433 -12.052 1.00 27.58 220 THR A O 1
#

Sequence (220 aa):
MGDVNCDNMLILITVAQETNLKEREVAIPALMQVCSDVEFIMPNQTQEGVLLVLTKLLGTQVTLNNRQWILDGHIFWTSNLCNKCGASSESVSCCHYVYGSLNRTAARLMHKYGAHGCTDVIEPLRHPDNLARFQTNPTSGFKLHSLPVLAHMVEASCLLNVQTDCGIVPKILGSFVVLRAAAATQYCKELKELKCRPAWVVQSDTKKAFLVEGPSKQCT

Radius of gyration: 18.38 Å; chains: 1; bounding box: 47×48×46 Å

InterPro domains:
  IPR004536 Selenophosphate synthetase [PTHR10256] (32-202)
  IPR036676 PurM-like, C-terminal domain superfamily [G3DSA:3.90.650.10] (8-218)
  IPR036676 PurM-like, C-terminal domain superfamily [SSF56042] (41-158)

Secondary structure (DSSP, 8-state):
----------------TT--HHHHHHHHHHH-----TTT---TT---TTEEEEE-S-B-HHHHHHHHHHHHTT-HHIIIIITTT----HHHHHHHHHHHT--THHHHHHHHHTT--EEEEESSTTHHHHHHHHT-SSTT---EE----B-TTHHHHHHHTT---TTSPPP--SEEEEEEEHHHHHHHHHHHHHHHS---EEE---SSS-EE-S-------

Organism: Opisthorchis viverrini (NCBI:txid6198)

pLDDT: mean 72.26, std 16.56, range [27.58, 95.5]